Protein AF-A0A5E6NRH1-F1 (afdb_monomer)

Sequence (317 aa):
MSLRHKKTLLQDLAYYLWQNKEQVLPIDDLNDWYQHWLHQDADLYAQYKNISNAELEQDLRNSTLLVRFAEADFGFTHTSMQEFFIAQKLTKEWQTTGLMTLEENISTLTRQFILDGIVLLSSKEITRLHQVLIHTLEQASTTPVARLALDIVSTMHKHQISVPVFEVVQLSQLKLQEITVFGLNCQRLVINATELFASEWTAVTIGELQLTASNLNKSIWRHSQIQTLHSDFKAKPDSVLTSGLYQWTLTQCQFLFQYTELSAQLDWHIYEAQCKVNAVKSIAELKVLGFMQTGHTDRFECKFQPRWQTDCLCLMG

Secondary structure (DSSP, 8-state):
--HHHHHHHHHHHHHHHHHHT-SEEEHHHHHHHHHHHHHT-HHHHHHHTTS-HHHHHHHHHT-TTEEEETTTEEEESSHHHHHHHHHHHHHHHHHHHSS---SSPPPHHHHHHHHHHHHT--HHHHHHHHHHHHHHHHS---HHHHHHHHHHHHHHHHTTPPPPPEEEEE-TT-B-TT-EEES-EEEEEE-TT-B-TT-EEES-EEEEEE-SS-B-TTEEEES-EEEEEE------TT---------EEEES-EE--SSTTGGGTS-----------------S---------TT-SS--------------PPPP-

Solvent-accessible surface area (backbone atoms only — not comparable to full-atom values): 18473 Å² total; per-residue (Å²): 133,56,72,71,56,51,53,50,50,49,16,52,49,30,38,50,30,58,75,70,73,42,75,58,34,46,54,68,58,46,47,54,51,48,53,52,59,45,64,74,36,68,72,62,33,64,76,46,69,90,55,55,68,70,58,53,52,48,55,55,66,67,30,90,59,40,38,77,44,85,96,52,26,36,26,54,68,41,71,70,57,34,30,45,24,30,23,51,39,54,54,52,46,22,66,70,72,44,41,70,81,66,95,64,84,73,53,74,63,22,50,48,43,38,52,58,48,61,78,70,53,50,74,72,54,47,57,43,48,40,51,17,48,45,54,37,34,50,34,92,62,54,47,66,44,52,52,50,49,42,43,45,44,20,50,30,40,76,70,74,39,89,64,64,78,30,68,43,37,41,46,52,67,27,73,46,54,64,39,66,40,32,50,51,38,27,46,26,39,34,34,36,48,15,36,27,36,46,19,37,39,32,49,28,39,32,42,31,39,38,43,39,85,43,42,47,30,58,16,35,38,30,54,25,37,40,36,37,80,48,61,80,79,76,79,57,98,82,58,78,79,73,72,80,70,69,47,54,47,68,41,79,57,48,75,53,73,90,67,76,74,63,72,78,76,54,91,74,80,74,72,83,84,80,85,85,88,82,87,77,97,72,90,85,76,90,73,77,93,73,88,79,78,89,85,68,96,70,89,78,86,79,83,86,74,96,72,87,82,84,86,87,82,87,81,92,128

Radius of gyration: 27.88 Å; Cα contacts (8 Å, |Δi|>4): 446; chains: 1; bounding box: 63×39×92 Å

Nearest PDB structures (foldseek):
  5jmc-assembly4_H  TM=5.921E-01  e=1.026E-01  Rattus norvegicus
  8jli-assembly1_B  TM=4.121E-01  e=9.700E-02  Homo sapiens
  8jle-assembly1_A  TM=3.505E-01  e=1.897E-01  Homo sapiens
  3sqv-assembly1_A  TM=3.056E-01  e=1.418E+00  Escherichia coli O157:H7
  8k77-assembly1_A  TM=2.933E-01  e=1.418E+00  Homo sapiens

Foldseek 3Di:
DDPVVVLVVLLVVLQVCVVVVHAKDFLVVVLVVVVVVCVVDPVSVVVCVVPDSVVVSVVVQPPPQWDDDDPGIIGGPDVLSSLLSPLVSQLVVCLVVLERDDPDARDPSNLVSNLVVLLVDDPVSLVSLQSHLQVHQQDDHAQRSLLSSQVNQQSCVVSVHDHHEHAEGDQEPYEQECGEGEQAHYAEYAHECYEHHLYEAENYEYNEYEYENYQQANYEYYNYEYEYYDYPDDDDPPDPPPPPRRDYAYYNYHYHYPDCPVVVPDPDPHPDDDDDDDDDPDDPPPDDPDDDPPDDPDDDDDDDDDDDDDDDDDDDD

pLDDT: mean 74.34, std 27.49, range [22.22, 98.25]

Structure (mmCIF, N/CA/C/O backbone):
data_AF-A0A5E6NRH1-F1
#
_entry.id   AF-A0A5E6NRH1-F1
#
loop_
_atom_site.group_PDB
_atom_site.id
_atom_site.type_symbol
_atom_site.label_atom_id
_atom_site.label_alt_id
_atom_site.label_comp_id
_atom_site.label_asym_id
_atom_site.label_entity_id
_atom_site.label_seq_id
_atom_site.pdbx_PDB_ins_code
_atom_site.Cartn_x
_atom_site.Cartn_y
_atom_site.Cartn_z
_atom_site.occupancy
_atom_site.B_iso_or_equiv
_atom_site.auth_seq_id
_atom_site.auth_comp_id
_atom_site.auth_asym_id
_atom_site.auth_atom_id
_atom_site.pdbx_PDB_model_num
ATOM 1 N N . MET A 1 1 ? 16.195 9.113 -25.697 1.00 80.81 1 MET A N 1
ATOM 2 C CA . MET A 1 1 ? 14.738 9.078 -25.384 1.00 80.81 1 MET A CA 1
ATOM 3 C C . MET A 1 1 ? 14.260 10.327 -24.611 1.00 80.81 1 MET A C 1
ATOM 5 O O . MET A 1 1 ? 15.082 10.973 -23.969 1.00 80.81 1 MET A O 1
ATOM 9 N N . SER A 1 2 ? 12.968 10.706 -24.675 1.00 86.44 2 SER A N 1
ATOM 10 C CA . SER A 1 2 ? 12.421 11.880 -23.950 1.00 86.44 2 SER A CA 1
ATOM 11 C C . SER A 1 2 ? 12.455 11.678 -22.427 1.00 86.44 2 SER A C 1
ATOM 13 O O . SER A 1 2 ? 12.379 10.543 -21.958 1.00 86.44 2 SER A O 1
ATOM 15 N N . LEU A 1 3 ? 12.514 12.757 -21.633 1.00 85.75 3 LEU A N 1
ATOM 16 C CA . LEU A 1 3 ? 12.545 12.654 -20.162 1.00 85.75 3 LEU A CA 1
ATOM 17 C C . LEU A 1 3 ? 11.310 11.936 -19.589 1.00 85.75 3 LEU A C 1
ATOM 19 O O . LEU A 1 3 ? 11.433 11.136 -18.664 1.00 85.75 3 LEU A O 1
ATOM 23 N N . ARG A 1 4 ? 10.124 12.173 -20.165 1.00 88.00 4 ARG A N 1
ATOM 24 C CA . ARG A 1 4 ? 8.875 11.519 -19.745 1.00 88.00 4 ARG A CA 1
ATOM 25 C C . ARG A 1 4 ? 8.921 10.006 -19.976 1.00 88.00 4 ARG A C 1
ATOM 27 O O . ARG A 1 4 ? 8.524 9.244 -19.094 1.00 88.00 4 ARG A O 1
ATOM 34 N N . HIS A 1 5 ? 9.408 9.580 -21.141 1.00 90.50 5 HIS A N 1
ATOM 35 C CA . HIS A 1 5 ? 9.525 8.160 -21.469 1.00 90.50 5 HIS A CA 1
ATOM 36 C C . HIS A 1 5 ? 10.640 7.490 -20.668 1.00 90.50 5 HIS A C 1
ATOM 38 O O . HIS A 1 5 ? 10.427 6.393 -20.176 1.00 90.50 5 HIS A O 1
ATOM 44 N N . LYS A 1 6 ? 11.765 8.177 -20.408 1.00 90.12 6 LYS A N 1
ATOM 45 C CA . LYS A 1 6 ? 12.825 7.674 -19.510 1.00 90.12 6 LYS A CA 1
ATOM 46 C C . LYS A 1 6 ? 12.314 7.441 -18.093 1.00 90.12 6 LYS A C 1
ATOM 48 O O . LYS A 1 6 ? 12.601 6.407 -17.506 1.00 90.12 6 LYS A O 1
ATOM 53 N N . LYS A 1 7 ? 11.511 8.363 -17.558 1.00 91.44 7 LYS A N 1
ATOM 54 C CA . LYS A 1 7 ? 10.895 8.180 -16.239 1.00 91.44 7 LYS A CA 1
ATOM 55 C C . LYS A 1 7 ? 9.968 6.961 -16.207 1.00 91.44 7 LYS A C 1
ATOM 57 O O . LYS A 1 7 ? 10.024 6.197 -15.255 1.00 91.44 7 LYS A O 1
ATOM 62 N N . THR A 1 8 ? 9.134 6.786 -17.234 1.00 93.00 8 THR A N 1
ATOM 63 C CA . THR A 1 8 ? 8.203 5.645 -17.312 1.00 93.00 8 THR A CA 1
ATOM 64 C C . THR A 1 8 ? 8.964 4.328 -17.467 1.00 93.00 8 THR A C 1
ATOM 66 O O . THR A 1 8 ? 8.703 3.399 -16.719 1.00 93.00 8 THR A O 1
ATOM 69 N N . LEU A 1 9 ? 9.990 4.298 -18.321 1.00 94.56 9 LEU A N 1
ATOM 70 C CA . LEU A 1 9 ? 10.883 3.151 -18.471 1.00 94.56 9 LEU A CA 1
ATOM 71 C C . LEU A 1 9 ? 11.491 2.715 -17.135 1.00 94.56 9 LEU A C 1
ATOM 73 O O . LEU A 1 9 ? 11.460 1.540 -16.802 1.00 94.56 9 LEU A O 1
ATOM 77 N N . LEU A 1 10 ? 12.035 3.653 -16.355 1.00 95.12 10 LEU A N 1
ATOM 78 C CA . LEU A 1 10 ? 12.663 3.325 -15.072 1.00 95.12 10 LEU A CA 1
ATOM 79 C C . LEU A 1 10 ? 11.646 2.860 -14.021 1.00 95.12 10 LEU A C 1
ATOM 81 O O . LEU A 1 10 ? 11.973 2.001 -13.210 1.00 95.12 10 LEU A O 1
ATOM 85 N N . GLN A 1 11 ? 10.419 3.389 -14.047 1.00 95.75 11 GLN A N 1
ATOM 86 C CA . GLN A 1 11 ? 9.312 2.883 -13.226 1.00 95.75 11 GLN A CA 1
ATOM 87 C C . GLN A 1 11 ? 8.983 1.430 -13.568 1.00 95.75 11 GLN A C 1
ATOM 89 O O . GLN A 1 11 ? 8.881 0.597 -12.670 1.00 95.75 11 GLN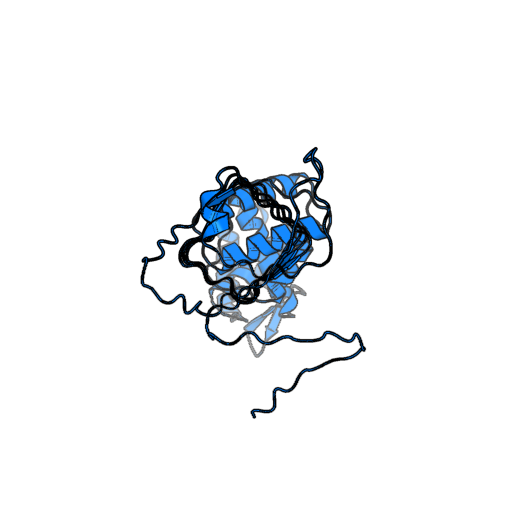 A O 1
ATOM 94 N N . ASP A 1 12 ? 8.851 1.133 -14.860 1.00 95.69 12 ASP A N 1
ATOM 95 C CA . ASP A 1 12 ? 8.504 -0.202 -15.335 1.00 95.69 12 ASP A CA 1
ATOM 96 C C . ASP A 1 12 ? 9.652 -1.198 -15.097 1.00 95.69 12 ASP A C 1
ATOM 98 O O . ASP A 1 12 ? 9.394 -2.318 -14.666 1.00 95.69 12 ASP A O 1
ATOM 102 N N . LEU A 1 13 ? 10.914 -0.780 -15.266 1.00 96.12 13 LEU A N 1
ATOM 103 C CA . LEU A 1 13 ? 12.091 -1.604 -14.959 1.00 96.12 13 LEU A CA 1
ATOM 104 C C . LEU A 1 13 ? 12.188 -1.925 -13.465 1.00 96.12 13 LEU A C 1
ATOM 106 O O . LEU A 1 13 ? 12.394 -3.074 -13.089 1.00 96.12 13 LEU A O 1
ATOM 110 N N . ALA A 1 14 ? 12.035 -0.918 -12.599 1.00 95.88 14 ALA A N 1
ATOM 111 C CA . ALA A 1 14 ? 12.109 -1.118 -11.152 1.00 95.88 14 ALA A CA 1
ATOM 112 C C . ALA A 1 14 ? 11.035 -2.093 -10.661 1.00 95.88 14 ALA A C 1
ATOM 114 O O . ALA A 1 14 ? 11.306 -2.946 -9.816 1.00 95.88 14 ALA A O 1
ATOM 115 N N . TYR A 1 15 ? 9.832 -1.971 -11.220 1.00 95.31 15 TYR A N 1
ATOM 116 C CA . TYR A 1 15 ? 8.710 -2.845 -10.918 1.00 95.31 15 TYR A CA 1
ATOM 117 C C . TYR A 1 15 ? 8.904 -4.261 -11.460 1.00 95.31 15 TYR A C 1
ATOM 119 O O . TYR A 1 15 ? 8.670 -5.214 -10.726 1.00 95.31 15 TYR A O 1
ATOM 127 N N . TYR A 1 16 ? 9.415 -4.404 -12.687 1.00 95.19 16 TYR A N 1
ATOM 128 C CA . TYR A 1 16 ? 9.781 -5.702 -13.255 1.00 95.19 16 TYR A CA 1
ATOM 129 C C . TYR A 1 16 ? 10.789 -6.442 -12.366 1.00 95.19 16 TYR A C 1
ATOM 131 O O . TYR A 1 16 ? 10.561 -7.593 -12.001 1.00 95.19 16 TYR A O 1
ATOM 139 N N . LEU A 1 17 ? 11.870 -5.774 -11.955 1.00 94.38 17 LEU A N 1
ATOM 140 C CA . LEU A 1 17 ? 12.871 -6.355 -11.055 1.00 94.38 17 LEU A CA 1
ATOM 141 C C . LEU A 1 17 ? 12.252 -6.776 -9.713 1.00 94.38 17 LEU A C 1
ATOM 143 O O . LEU A 1 17 ? 12.533 -7.861 -9.209 1.00 94.38 17 LEU A O 1
ATOM 147 N N . TRP A 1 18 ? 11.364 -5.948 -9.152 1.00 93.88 18 TRP A N 1
ATOM 148 C CA . TRP A 1 18 ? 10.666 -6.255 -7.903 1.00 93.88 18 TRP A CA 1
ATOM 149 C C . TRP A 1 18 ? 9.770 -7.493 -8.016 1.00 93.88 18 TRP A C 1
ATOM 151 O O . TRP A 1 18 ? 9.870 -8.383 -7.172 1.00 93.88 18 TRP A O 1
ATOM 161 N N . GLN A 1 19 ? 8.958 -7.591 -9.073 1.00 92.81 19 GLN A N 1
ATOM 162 C CA . GLN A 1 19 ? 8.089 -8.749 -9.303 1.00 92.81 19 GLN A CA 1
ATOM 163 C C . GLN A 1 19 ? 8.883 -10.047 -9.497 1.00 92.81 19 GLN A C 1
ATOM 165 O O . GLN A 1 19 ? 8.476 -11.097 -9.003 1.00 92.81 19 GLN A O 1
ATOM 170 N N . ASN A 1 20 ? 10.040 -9.975 -10.162 1.00 92.94 20 ASN A N 1
ATOM 171 C CA . ASN A 1 20 ? 10.908 -11.134 -10.389 1.00 92.94 20 ASN A CA 1
ATOM 172 C C . ASN A 1 20 ? 11.867 -11.427 -9.219 1.00 92.94 20 ASN A C 1
ATOM 174 O O . ASN A 1 20 ? 12.580 -12.425 -9.251 1.00 92.94 20 ASN A O 1
ATOM 178 N N . LYS A 1 21 ? 11.859 -10.607 -8.156 1.00 91.94 21 LYS A N 1
ATOM 179 C CA . LYS A 1 21 ? 12.773 -10.705 -6.997 1.00 91.94 21 LYS A CA 1
ATOM 180 C C . LYS A 1 21 ? 14.249 -10.599 -7.389 1.00 91.94 21 LYS A C 1
ATOM 182 O O . LYS A 1 21 ? 15.123 -11.178 -6.744 1.00 91.94 21 LYS A O 1
ATOM 187 N N . GLU A 1 22 ? 14.517 -9.805 -8.414 1.00 92.00 22 GLU A N 1
ATOM 188 C CA . GLU A 1 22 ? 15.844 -9.539 -8.952 1.00 92.00 22 GLU A CA 1
ATOM 189 C C . GLU A 1 22 ? 16.321 -8.137 -8.553 1.00 92.00 22 GLU A C 1
ATOM 191 O O . GLU A 1 22 ? 15.541 -7.208 -8.340 1.00 92.00 22 GLU A O 1
ATOM 196 N N . GLN A 1 23 ? 17.637 -7.978 -8.425 1.00 89.94 23 GLN A N 1
ATOM 197 C CA . GLN A 1 23 ? 18.279 -6.677 -8.176 1.00 89.94 23 GLN A CA 1
ATOM 198 C C . GLN A 1 23 ? 19.015 -6.158 -9.414 1.00 89.94 23 GLN A C 1
ATOM 200 O O . GLN A 1 23 ? 19.233 -4.954 -9.556 1.00 89.94 23 GLN A O 1
ATOM 205 N N . VAL A 1 24 ? 19.407 -7.073 -10.299 1.00 92.94 24 VAL A N 1
ATOM 206 C CA . VAL A 1 24 ? 20.191 -6.809 -11.501 1.00 92.94 24 VAL A CA 1
ATOM 207 C C . VAL A 1 24 ? 19.732 -7.736 -12.621 1.00 92.94 24 VAL A C 1
ATOM 209 O O . VAL A 1 24 ? 19.250 -8.830 -12.339 1.00 92.94 24 VAL A O 1
ATOM 212 N N . LEU A 1 25 ? 19.926 -7.309 -13.866 1.00 93.94 25 LEU A N 1
ATOM 213 C CA . LEU A 1 25 ? 19.744 -8.118 -15.069 1.00 93.94 25 LEU A CA 1
ATOM 214 C C . LEU A 1 25 ? 21.060 -8.226 -15.839 1.00 93.94 25 LEU A C 1
ATOM 216 O O . LEU A 1 25 ? 21.728 -7.201 -16.008 1.00 93.94 25 LEU A O 1
ATOM 220 N N . PRO A 1 26 ? 21.416 -9.404 -16.370 1.00 93.62 26 PRO A N 1
ATOM 221 C CA . PRO A 1 26 ? 22.437 -9.517 -17.402 1.00 93.62 26 PRO A CA 1
ATOM 222 C C . PRO A 1 26 ? 22.147 -8.578 -18.580 1.00 93.62 26 PRO A C 1
ATOM 224 O O . PRO A 1 26 ? 20.994 -8.281 -18.890 1.00 93.62 26 PRO A O 1
ATOM 227 N N . ILE A 1 27 ? 23.194 -8.101 -19.254 1.00 91.62 27 ILE A N 1
ATOM 228 C CA . ILE A 1 27 ? 23.064 -7.135 -20.357 1.00 91.62 27 ILE A CA 1
ATOM 229 C C . ILE A 1 27 ? 22.117 -7.604 -21.468 1.00 91.62 27 ILE A C 1
ATOM 231 O O . ILE A 1 27 ? 21.348 -6.790 -21.981 1.00 91.62 27 ILE A O 1
ATOM 235 N N . ASP A 1 28 ? 22.164 -8.887 -21.825 1.00 91.94 28 ASP A N 1
ATOM 236 C CA . ASP A 1 28 ? 21.327 -9.448 -22.886 1.00 91.94 28 ASP A CA 1
ATOM 237 C C . ASP A 1 28 ? 19.853 -9.447 -22.456 1.00 91.94 28 ASP A C 1
ATOM 239 O O . ASP A 1 28 ? 19.011 -8.917 -23.178 1.00 91.94 28 ASP A O 1
ATOM 243 N N . ASP A 1 29 ? 19.565 -9.875 -21.223 1.00 94.69 29 ASP A N 1
ATOM 244 C CA . ASP A 1 29 ? 18.211 -9.862 -20.657 1.00 94.69 29 ASP A CA 1
ATOM 245 C C . ASP A 1 29 ? 17.665 -8.434 -20.496 1.00 94.69 29 ASP A C 1
ATOM 247 O O . ASP A 1 29 ? 16.486 -8.177 -20.747 1.00 94.69 29 ASP A O 1
ATOM 251 N N . LEU A 1 30 ? 18.515 -7.470 -20.117 1.00 94.31 30 LEU A N 1
ATOM 252 C CA . LEU A 1 30 ? 18.128 -6.060 -20.040 1.00 94.31 30 LEU A CA 1
ATOM 253 C C . LEU A 1 30 ? 17.770 -5.500 -21.423 1.00 94.31 30 LEU A C 1
ATOM 255 O O . LEU A 1 30 ? 16.799 -4.747 -21.543 1.00 94.31 30 LEU A O 1
ATOM 259 N N . ASN A 1 31 ? 18.552 -5.833 -22.455 1.00 93.19 31 ASN A N 1
ATOM 260 C CA . ASN A 1 31 ? 18.276 -5.394 -23.820 1.00 93.19 31 ASN A CA 1
ATOM 261 C C . ASN A 1 31 ? 16.975 -6.031 -24.329 1.00 93.19 31 ASN A C 1
ATOM 263 O O . ASN A 1 31 ? 16.117 -5.309 -24.836 1.00 93.19 31 ASN A O 1
ATOM 267 N N . ASP A 1 32 ? 16.782 -7.335 -24.126 1.00 94.31 32 ASP A N 1
ATOM 268 C CA . ASP A 1 32 ? 15.564 -8.051 -24.521 1.00 94.31 32 ASP A CA 1
ATOM 269 C C . ASP A 1 32 ? 14.324 -7.482 -23.823 1.00 94.31 32 ASP A C 1
ATOM 271 O O . ASP A 1 32 ? 13.314 -7.180 -24.472 1.00 94.31 32 ASP A O 1
ATOM 275 N N . TRP A 1 33 ? 14.416 -7.241 -22.511 1.00 96.00 33 TRP A N 1
ATOM 276 C CA . TRP A 1 33 ? 13.367 -6.575 -21.744 1.00 96.00 33 TRP A CA 1
ATOM 277 C C . TRP A 1 33 ? 13.060 -5.175 -22.295 1.00 96.00 33 TRP A C 1
ATOM 279 O O . TRP A 1 33 ? 11.894 -4.821 -22.484 1.00 96.00 33 TRP A O 1
ATOM 289 N N . TYR A 1 34 ? 14.091 -4.380 -22.596 1.00 94.62 34 TYR A N 1
ATOM 290 C CA . TYR A 1 34 ? 13.924 -3.020 -23.100 1.00 94.62 34 TYR A CA 1
ATOM 291 C C . TYR A 1 34 ? 13.275 -2.983 -24.486 1.00 94.62 34 TYR A C 1
ATOM 293 O O . TYR A 1 34 ? 12.380 -2.167 -24.724 1.00 94.62 34 TYR A O 1
ATOM 301 N N . GLN A 1 35 ? 13.681 -3.880 -25.387 1.00 92.50 35 GLN A N 1
ATOM 302 C CA . GLN A 1 35 ? 13.063 -4.001 -26.706 1.00 92.50 35 GLN A CA 1
ATOM 303 C C . GLN A 1 35 ? 11.598 -4.412 -26.571 1.00 92.50 35 GLN A C 1
ATOM 305 O O . GLN A 1 35 ? 10.725 -3.793 -27.183 1.00 92.50 35 GLN A O 1
ATOM 310 N N . HIS A 1 36 ? 11.302 -5.397 -25.719 1.00 94.25 36 HIS A N 1
ATOM 311 C CA . HIS A 1 36 ? 9.925 -5.790 -25.453 1.00 94.25 36 HIS A CA 1
ATOM 312 C C . HIS A 1 36 ? 9.096 -4.609 -24.931 1.00 94.25 36 HIS A C 1
ATOM 314 O O . HIS A 1 36 ? 8.043 -4.316 -25.496 1.00 94.25 36 HIS A O 1
ATOM 320 N N . TRP A 1 37 ? 9.597 -3.878 -23.929 1.00 95.06 37 TRP A N 1
ATOM 321 C CA . TRP A 1 37 ? 8.951 -2.684 -23.379 1.00 95.06 37 TRP A CA 1
ATOM 322 C C . TRP A 1 37 ? 8.681 -1.615 -24.446 1.00 95.06 37 TRP A C 1
ATOM 324 O O . TRP A 1 37 ? 7.580 -1.074 -24.521 1.00 95.06 37 TRP A O 1
ATOM 334 N N . LEU A 1 38 ? 9.654 -1.334 -25.319 1.00 93.38 38 LEU A N 1
ATOM 335 C CA . LEU A 1 38 ? 9.510 -0.328 -26.373 1.00 93.38 38 LEU A CA 1
ATOM 336 C C . LEU A 1 38 ? 8.404 -0.698 -27.374 1.00 93.38 38 LEU A C 1
ATOM 338 O O . LEU A 1 38 ? 7.709 0.182 -27.881 1.00 93.38 38 LEU A O 1
ATOM 342 N N . HIS A 1 39 ? 8.238 -1.993 -27.642 1.00 92.25 39 HIS A N 1
ATOM 343 C CA . HIS A 1 39 ? 7.248 -2.533 -28.571 1.00 92.25 39 HIS A CA 1
ATOM 344 C C . HIS A 1 39 ? 5.846 -2.731 -27.965 1.00 92.25 39 HIS A C 1
ATOM 346 O O . HIS A 1 39 ? 4.914 -3.034 -28.711 1.00 92.25 39 HIS A O 1
ATOM 352 N N . GLN A 1 40 ? 5.660 -2.534 -26.653 1.00 91.19 40 GLN A N 1
ATOM 353 C CA . GLN A 1 40 ? 4.344 -2.636 -26.001 1.00 91.19 40 GLN A CA 1
ATOM 354 C C . GLN A 1 40 ? 3.378 -1.512 -26.405 1.00 91.19 40 GLN A C 1
ATOM 356 O O . GLN A 1 40 ? 2.163 -1.694 -26.336 1.00 91.19 40 GLN A O 1
ATOM 361 N N . ASP A 1 41 ? 3.898 -0.362 -26.838 1.00 89.88 41 ASP A N 1
ATOM 362 C CA . ASP A 1 41 ? 3.115 0.802 -27.253 1.00 89.88 41 ASP A CA 1
ATOM 363 C C . ASP A 1 41 ? 3.546 1.242 -28.663 1.00 89.88 41 ASP A C 1
ATOM 365 O O . ASP A 1 41 ? 4.667 1.702 -28.891 1.00 89.88 41 ASP A O 1
ATOM 369 N N . ALA A 1 42 ? 2.634 1.099 -29.630 1.00 89.44 42 ALA A N 1
ATOM 370 C CA . ALA A 1 42 ? 2.888 1.435 -31.028 1.00 89.44 42 ALA A CA 1
ATOM 371 C C . ALA A 1 42 ? 3.172 2.934 -31.239 1.00 89.44 42 ALA A C 1
ATOM 373 O O . ALA A 1 42 ? 3.992 3.285 -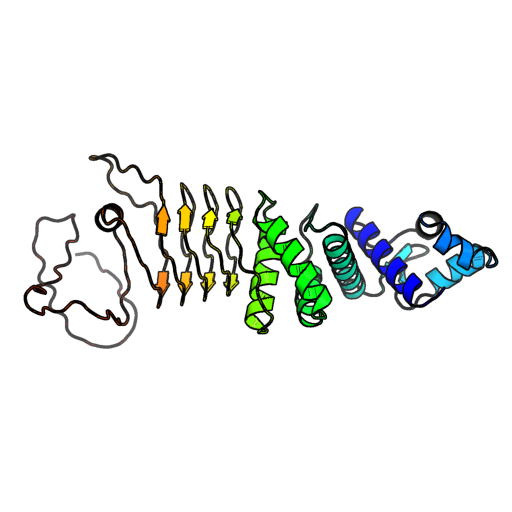32.093 1.00 89.44 42 ALA A O 1
ATOM 374 N N . ASP A 1 43 ? 2.548 3.813 -30.450 1.00 90.12 43 ASP A N 1
ATOM 375 C CA . ASP A 1 43 ? 2.754 5.262 -30.522 1.00 90.12 43 ASP A CA 1
ATOM 376 C C . ASP A 1 43 ? 4.099 5.660 -29.903 1.00 90.12 43 ASP A C 1
ATOM 378 O O . ASP A 1 43 ? 4.772 6.583 -30.380 1.00 90.12 43 ASP A O 1
ATOM 382 N N . LEU A 1 44 ? 4.523 4.955 -28.851 1.00 90.44 44 LEU A N 1
ATOM 383 C CA . LEU A 1 44 ? 5.857 5.101 -28.273 1.00 90.44 44 LEU A CA 1
ATOM 384 C C . LEU A 1 44 ? 6.933 4.649 -29.266 1.00 90.44 44 LEU A C 1
ATOM 386 O O . LEU A 1 44 ? 7.872 5.402 -29.539 1.00 90.44 44 LEU A O 1
ATOM 390 N N . TYR A 1 45 ? 6.778 3.455 -29.841 1.00 90.31 45 TYR A N 1
ATOM 391 C CA . TYR A 1 45 ? 7.711 2.911 -30.823 1.00 90.31 45 TYR A CA 1
ATOM 392 C C . TYR A 1 45 ? 7.839 3.826 -32.050 1.00 90.31 45 TYR A C 1
ATOM 394 O O . TYR A 1 45 ? 8.947 4.135 -32.499 1.00 90.31 45 TYR A O 1
ATOM 402 N N . ALA A 1 46 ? 6.718 4.352 -32.557 1.00 91.38 46 ALA A N 1
ATOM 403 C CA . ALA A 1 46 ? 6.699 5.246 -33.713 1.00 91.38 46 ALA A CA 1
ATOM 404 C C . ALA A 1 46 ? 7.555 6.514 -33.527 1.00 91.38 46 ALA A C 1
ATOM 406 O O . ALA A 1 46 ? 8.095 7.030 -34.510 1.00 91.38 46 ALA A O 1
ATOM 407 N N . GLN A 1 47 ? 7.719 6.998 -32.290 1.00 91.44 47 GLN A N 1
ATOM 408 C CA . GLN A 1 47 ? 8.554 8.164 -31.974 1.00 91.44 47 GLN A CA 1
ATOM 409 C C . GLN A 1 47 ? 10.058 7.874 -32.039 1.00 91.44 47 GLN A C 1
ATOM 411 O O . GLN A 1 47 ? 10.846 8.806 -32.203 1.00 91.44 47 GLN A O 1
ATOM 416 N N . TYR A 1 48 ? 10.460 6.606 -31.928 1.00 91.88 48 TYR A N 1
ATOM 417 C CA . TYR A 1 48 ? 11.863 6.185 -31.898 1.00 91.88 48 TYR A CA 1
ATOM 418 C C . TYR A 1 48 ? 12.274 5.305 -33.082 1.00 91.88 48 TYR A C 1
ATOM 420 O O . TYR A 1 48 ? 13.445 4.966 -33.193 1.00 91.88 48 TYR A O 1
ATOM 428 N N . LYS A 1 49 ? 11.364 5.033 -34.027 1.00 89.19 49 LYS A N 1
ATOM 429 C CA . LYS A 1 49 ? 11.581 4.164 -35.202 1.00 89.19 49 LYS A CA 1
ATOM 430 C C . LYS A 1 49 ? 12.787 4.508 -36.093 1.00 89.19 49 LYS A C 1
ATOM 432 O O . LYS A 1 49 ? 13.229 3.669 -36.867 1.00 89.19 49 LYS A O 1
ATOM 437 N N . ASN A 1 50 ? 13.264 5.754 -36.046 1.00 91.44 50 ASN A N 1
ATOM 438 C CA . ASN A 1 50 ? 14.395 6.229 -36.852 1.00 91.44 50 ASN A CA 1
ATOM 439 C C . ASN A 1 50 ? 15.736 6.161 -36.098 1.00 91.44 50 ASN A C 1
ATOM 441 O O . ASN A 1 50 ? 16.756 6.557 -36.655 1.00 91.44 50 ASN A O 1
ATOM 445 N N . ILE A 1 51 ? 15.731 5.731 -34.835 1.00 91.19 51 ILE A N 1
ATOM 446 C CA . ILE A 1 51 ? 16.928 5.536 -34.014 1.00 91.19 51 ILE A CA 1
ATOM 447 C C . ILE A 1 51 ? 17.247 4.043 -34.030 1.00 91.19 51 ILE A C 1
ATOM 449 O O . ILE A 1 51 ? 16.338 3.219 -33.927 1.00 91.19 51 ILE A O 1
ATOM 453 N N . SER A 1 52 ? 18.520 3.679 -34.179 1.00 91.12 52 SER A N 1
ATOM 454 C CA . SER A 1 52 ? 18.898 2.265 -34.177 1.00 91.12 52 SER A CA 1
ATOM 455 C C . SER A 1 52 ? 18.725 1.639 -32.786 1.00 91.12 52 SER A C 1
ATOM 457 O O . SER A 1 52 ? 18.919 2.302 -31.765 1.00 91.12 52 SER A O 1
ATOM 459 N N . ASN A 1 53 ? 18.417 0.338 -32.730 1.00 88.00 53 ASN A N 1
ATOM 460 C CA . ASN A 1 53 ? 18.297 -0.391 -31.458 1.00 88.00 53 ASN A CA 1
ATOM 461 C C . ASN A 1 53 ? 19.573 -0.268 -30.613 1.00 88.00 53 ASN A C 1
ATOM 463 O O . ASN A 1 53 ? 19.495 0.022 -29.423 1.00 88.00 53 ASN A O 1
ATOM 467 N N . ALA A 1 54 ? 20.744 -0.367 -31.253 1.00 89.31 54 ALA A N 1
ATOM 468 C CA . ALA A 1 54 ? 22.034 -0.225 -30.585 1.00 89.31 54 ALA A CA 1
ATOM 469 C C . ALA A 1 54 ? 22.201 1.145 -29.900 1.00 89.31 54 ALA A C 1
ATOM 471 O O . ALA A 1 54 ? 22.729 1.216 -28.792 1.00 89.31 54 ALA A O 1
ATOM 472 N N . GLU A 1 55 ? 21.736 2.232 -30.525 1.00 90.50 55 GLU A N 1
ATOM 473 C CA . GLU A 1 55 ? 21.768 3.572 -29.924 1.00 90.50 55 GLU A CA 1
ATOM 474 C C . GLU A 1 55 ? 20.791 3.705 -28.750 1.00 90.50 55 GLU A C 1
ATOM 476 O O . GLU A 1 55 ? 21.130 4.328 -27.744 1.00 90.50 55 GLU A O 1
ATOM 481 N N . LEU A 1 56 ? 19.595 3.120 -28.850 1.00 89.88 56 LEU A N 1
ATOM 482 C CA . LEU A 1 56 ? 18.592 3.159 -27.781 1.00 89.88 56 LEU A CA 1
ATOM 483 C C . LEU A 1 56 ? 19.037 2.353 -26.553 1.00 89.88 56 LEU A C 1
ATOM 485 O O . LEU A 1 56 ? 18.947 2.839 -25.426 1.00 89.88 56 LEU A O 1
ATOM 489 N N . GLU A 1 57 ? 19.576 1.157 -26.765 1.00 90.75 57 GLU A N 1
ATOM 490 C CA . GLU A 1 57 ? 20.132 0.333 -25.691 1.00 90.75 57 GLU A CA 1
ATOM 491 C C . GLU A 1 57 ? 21.355 1.004 -25.052 1.00 90.75 57 GLU A C 1
ATOM 493 O O . GLU A 1 57 ? 21.522 0.984 -23.833 1.00 90.75 57 GLU A O 1
ATOM 498 N N . GLN A 1 58 ? 22.196 1.670 -25.852 1.00 89.00 58 GLN A N 1
ATOM 499 C CA . GLN A 1 58 ? 23.312 2.454 -25.327 1.00 89.00 58 GLN A CA 1
ATOM 500 C C . GLN A 1 58 ? 22.827 3.659 -24.499 1.00 89.00 58 GLN A C 1
ATOM 502 O O . GLN A 1 58 ? 23.422 3.950 -23.462 1.00 89.00 58 GLN A O 1
ATOM 507 N N . ASP A 1 59 ? 21.746 4.340 -24.903 1.00 88.69 59 ASP A N 1
ATOM 508 C CA . ASP A 1 59 ? 21.111 5.419 -24.119 1.00 88.69 59 ASP A CA 1
ATOM 509 C C . ASP A 1 59 ? 20.582 4.901 -22.772 1.00 88.69 59 ASP A C 1
ATOM 511 O O . ASP A 1 59 ? 20.704 5.597 -21.761 1.00 88.69 59 ASP A O 1
ATOM 515 N N . LEU A 1 60 ? 20.039 3.678 -22.733 1.00 87.31 60 LEU A N 1
ATOM 516 C CA . LEU A 1 60 ? 19.609 3.028 -21.493 1.00 87.31 60 LEU A CA 1
ATOM 517 C C . LEU A 1 60 ? 20.797 2.715 -20.576 1.00 87.31 60 LEU A C 1
ATOM 519 O O . LEU A 1 60 ? 20.786 3.105 -19.409 1.00 87.31 60 LEU A O 1
ATOM 523 N N . ARG A 1 61 ? 21.842 2.067 -21.103 1.00 84.31 61 ARG A N 1
ATOM 524 C CA . ARG A 1 61 ? 23.041 1.688 -20.332 1.00 84.31 61 ARG A CA 1
ATOM 525 C C . ARG A 1 61 ? 23.804 2.892 -19.782 1.00 84.31 61 ARG A C 1
ATOM 527 O O . ARG A 1 61 ? 24.400 2.806 -18.715 1.00 84.31 61 ARG A O 1
ATOM 534 N N . ASN A 1 62 ? 23.755 4.019 -20.490 1.00 84.50 62 ASN A N 1
ATOM 535 C CA . ASN A 1 62 ? 24.369 5.276 -20.064 1.00 84.50 62 ASN A CA 1
ATOM 536 C C . ASN A 1 62 ? 23.461 6.117 -19.149 1.00 84.50 62 ASN A C 1
ATOM 538 O O . ASN A 1 62 ? 23.809 7.252 -18.809 1.00 84.50 62 ASN A O 1
ATOM 542 N N . SER A 1 63 ? 22.291 5.604 -18.758 1.00 83.06 63 SER A N 1
ATOM 543 C CA . SER A 1 63 ? 21.439 6.253 -17.766 1.00 83.06 63 SER A CA 1
ATOM 544 C C . SER A 1 63 ? 22.185 6.365 -16.442 1.00 83.06 63 SER A C 1
ATOM 546 O O . SER A 1 63 ? 22.603 5.363 -15.876 1.00 83.06 63 SER A O 1
ATOM 548 N N . THR A 1 64 ? 22.282 7.572 -15.883 1.00 80.25 64 THR A N 1
ATOM 549 C CA . THR A 1 64 ? 22.954 7.820 -14.593 1.00 80.25 64 THR A CA 1
ATOM 550 C C . THR A 1 64 ? 22.307 7.109 -13.403 1.00 80.25 64 THR A C 1
ATOM 552 O O . THR A 1 64 ? 22.843 7.164 -12.301 1.00 80.25 64 THR A O 1
ATOM 555 N N . LEU A 1 65 ? 21.142 6.488 -13.606 1.00 87.75 65 LEU A N 1
ATOM 556 C CA . LEU A 1 65 ? 20.391 5.745 -12.598 1.00 87.75 65 LEU A CA 1
ATOM 557 C C . LEU A 1 65 ? 20.621 4.230 -12.673 1.00 87.75 65 LEU A C 1
ATOM 559 O O . LEU A 1 65 ? 20.210 3.530 -11.750 1.00 87.75 65 LEU A O 1
ATOM 563 N N . LEU A 1 66 ? 21.292 3.743 -13.723 1.00 90.12 66 LEU A N 1
ATOM 564 C CA . LEU A 1 66 ? 21.716 2.353 -13.856 1.00 90.12 66 LEU A CA 1
ATOM 565 C C . LEU A 1 66 ? 23.239 2.263 -13.788 1.00 90.12 66 LEU A C 1
ATOM 567 O O . LEU A 1 66 ? 23.953 3.105 -14.329 1.00 90.12 66 LEU A O 1
ATOM 571 N N . VAL A 1 67 ? 23.742 1.233 -13.120 1.00 89.62 67 VAL A N 1
ATOM 572 C CA . VAL A 1 67 ? 25.173 0.919 -13.064 1.00 89.62 67 VAL A CA 1
ATOM 573 C C . VAL A 1 67 ? 25.400 -0.525 -13.444 1.00 89.62 67 VAL A C 1
ATOM 575 O O . VAL A 1 67 ? 24.549 -1.387 -13.225 1.00 89.62 67 VAL A O 1
ATOM 578 N N . ARG A 1 68 ? 26.586 -0.767 -13.995 1.00 87.25 68 ARG A N 1
ATOM 579 C CA . ARG A 1 68 ? 27.086 -2.109 -14.241 1.00 87.25 68 ARG A CA 1
ATOM 580 C C . ARG A 1 68 ? 27.629 -2.694 -12.938 1.00 87.25 68 ARG A C 1
ATOM 582 O O . ARG A 1 68 ? 28.550 -2.133 -12.343 1.00 87.25 68 ARG A O 1
ATOM 589 N N . PHE A 1 69 ? 27.063 -3.813 -12.521 1.00 81.00 69 PHE A N 1
ATOM 590 C CA . PHE A 1 69 ? 27.572 -4.705 -11.495 1.00 81.00 69 PHE A CA 1
ATOM 591 C C . PHE A 1 69 ? 28.331 -5.853 -12.173 1.00 81.00 69 PHE A C 1
ATOM 593 O O . PHE A 1 69 ? 27.902 -6.371 -13.203 1.00 81.00 69 PHE A O 1
ATOM 600 N N . ALA A 1 70 ? 29.470 -6.252 -11.602 1.00 77.31 70 ALA A N 1
ATOM 601 C CA . ALA A 1 70 ? 30.321 -7.311 -12.154 1.00 77.31 70 ALA A CA 1
ATOM 602 C C . ALA A 1 70 ? 30.623 -7.130 -13.665 1.00 77.31 70 ALA A C 1
ATOM 604 O O . ALA A 1 70 ? 30.703 -6.004 -14.167 1.00 77.31 70 ALA A O 1
ATOM 605 N N . GLU A 1 71 ? 30.868 -8.225 -14.391 1.00 73.12 71 GLU A N 1
ATOM 606 C CA . GLU A 1 71 ? 31.259 -8.153 -15.800 1.00 73.12 71 GLU A CA 1
ATOM 607 C C . GLU A 1 71 ? 30.098 -7.847 -16.755 1.00 73.12 71 GLU A C 1
ATOM 609 O O . GLU A 1 71 ? 30.378 -7.374 -17.847 1.00 73.12 71 GLU A O 1
ATOM 614 N N . ALA A 1 72 ? 28.817 -8.016 -16.420 1.00 77.88 72 ALA A N 1
ATOM 615 C CA . ALA A 1 72 ? 27.745 -7.747 -17.397 1.00 77.88 72 ALA A CA 1
ATOM 616 C C . ALA A 1 72 ? 26.362 -7.437 -16.812 1.00 77.88 72 ALA A C 1
ATOM 618 O O . ALA A 1 72 ? 25.423 -7.262 -17.587 1.00 77.88 72 ALA A O 1
ATOM 619 N N . ASP A 1 73 ? 26.225 -7.326 -15.494 1.00 89.50 73 ASP A N 1
ATOM 620 C CA . ASP A 1 73 ? 24.914 -7.172 -14.871 1.00 89.50 73 ASP A CA 1
ATOM 621 C C . ASP A 1 73 ? 24.591 -5.689 -14.708 1.00 89.50 73 ASP A C 1
ATOM 623 O O . ASP A 1 73 ? 25.471 -4.876 -14.444 1.00 89.50 73 ASP A O 1
ATOM 627 N N . PHE A 1 74 ? 23.334 -5.303 -14.854 1.00 91.75 74 PHE A N 1
ATOM 628 C CA . PHE A 1 74 ? 22.872 -3.928 -14.730 1.00 91.75 74 PHE A CA 1
ATOM 629 C C . PHE A 1 74 ? 21.745 -3.843 -13.716 1.00 91.75 74 PHE A C 1
ATOM 631 O O . PHE A 1 74 ? 20.793 -4.614 -13.758 1.00 91.75 74 PHE A O 1
ATOM 638 N N . GLY A 1 75 ? 21.821 -2.859 -12.829 1.00 91.69 75 GLY A N 1
ATOM 639 C CA . GLY A 1 75 ? 20.762 -2.574 -11.866 1.00 91.69 75 GLY A CA 1
ATOM 640 C C . GLY A 1 75 ? 20.763 -1.111 -11.460 1.00 91.69 75 GLY A C 1
ATOM 641 O O . GLY A 1 75 ? 21.570 -0.312 -11.944 1.00 91.69 75 GLY A O 1
ATOM 642 N N . PHE A 1 76 ? 19.855 -0.750 -10.560 1.00 93.69 76 PHE A N 1
ATOM 643 C CA . PHE A 1 76 ? 19.777 0.616 -10.055 1.00 93.69 76 PHE A CA 1
ATOM 644 C C . PHE A 1 76 ? 21.018 0.978 -9.233 1.00 93.69 76 PHE A C 1
ATOM 646 O O . PHE A 1 76 ? 21.514 0.181 -8.442 1.00 93.69 76 PHE A O 1
ATOM 653 N N . THR A 1 77 ? 21.492 2.216 -9.388 1.00 90.50 77 THR A N 1
ATOM 654 C CA . THR A 1 77 ? 22.671 2.744 -8.669 1.00 90.50 77 THR A CA 1
ATOM 655 C C . THR A 1 77 ? 22.557 2.635 -7.157 1.00 90.50 77 THR A C 1
ATOM 657 O O . THR A 1 77 ? 23.542 2.386 -6.463 1.00 90.50 77 THR A O 1
ATOM 660 N N . HIS A 1 78 ? 21.343 2.817 -6.649 1.00 89.12 78 HIS A N 1
ATOM 661 C CA . HIS A 1 78 ? 21.007 2.685 -5.246 1.00 89.12 78 HIS A CA 1
ATOM 662 C C . HIS A 1 78 ? 19.661 1.986 -5.119 1.00 89.12 78 HIS A C 1
ATOM 664 O O . HIS A 1 78 ? 18.710 2.340 -5.819 1.00 89.12 78 HIS A O 1
ATOM 670 N N . THR A 1 79 ? 19.541 1.077 -4.152 1.00 89.75 79 THR A N 1
ATOM 671 C CA . THR A 1 79 ? 18.267 0.421 -3.829 1.00 89.75 79 THR A CA 1
ATOM 672 C C . THR A 1 79 ? 17.172 1.447 -3.529 1.00 89.75 79 THR A C 1
ATOM 674 O O . THR A 1 79 ? 16.042 1.284 -3.964 1.00 89.75 79 THR A O 1
ATOM 677 N N . SER A 1 80 ? 17.498 2.579 -2.894 1.00 93.62 80 SER A N 1
ATOM 678 C CA . SER A 1 80 ? 16.529 3.660 -2.660 1.00 93.62 80 SER A CA 1
ATOM 679 C C . SER A 1 80 ? 15.942 4.261 -3.942 1.00 93.62 80 SER A C 1
ATOM 681 O O . SER A 1 80 ? 14.779 4.654 -3.939 1.00 93.62 80 SER A O 1
ATOM 683 N N . MET A 1 81 ? 16.702 4.307 -5.043 1.00 93.94 81 MET A N 1
ATOM 684 C CA . MET A 1 81 ? 16.182 4.756 -6.339 1.00 93.94 81 MET A CA 1
ATOM 685 C C . MET A 1 81 ? 15.197 3.742 -6.913 1.00 93.94 81 MET A C 1
ATOM 687 O O . MET A 1 81 ? 14.137 4.135 -7.394 1.00 93.94 81 MET A O 1
ATOM 691 N N . GLN A 1 82 ? 15.512 2.448 -6.823 1.00 94.88 82 GLN A N 1
ATOM 692 C CA . GLN A 1 82 ? 14.596 1.389 -7.244 1.00 94.88 82 GLN A CA 1
ATOM 693 C C . GLN A 1 82 ? 13.281 1.458 -6.454 1.00 94.88 82 GLN A C 1
ATOM 695 O O . GLN A 1 82 ? 12.211 1.539 -7.048 1.00 94.88 82 GLN A O 1
ATOM 700 N N . GLU A 1 83 ? 13.359 1.527 -5.125 1.00 96.44 83 GLU A N 1
ATOM 701 C CA . GLU A 1 83 ? 12.204 1.623 -4.216 1.00 96.44 83 GLU A CA 1
ATOM 702 C C . GLU A 1 83 ? 11.344 2.867 -4.499 1.00 96.44 83 GLU A C 1
ATOM 704 O O . GLU A 1 83 ? 10.114 2.813 -4.487 1.00 96.44 83 GLU A O 1
ATOM 709 N N . PHE A 1 84 ? 11.976 3.994 -4.835 1.00 96.50 84 PHE A N 1
ATOM 710 C CA . PHE A 1 84 ? 11.271 5.202 -5.261 1.00 96.50 84 PHE A CA 1
ATOM 711 C C . PHE A 1 84 ? 10.497 4.997 -6.571 1.00 96.50 84 PHE A C 1
ATOM 713 O O . PHE A 1 84 ? 9.354 5.442 -6.702 1.00 96.50 84 PHE A O 1
ATOM 720 N N . PHE A 1 85 ? 11.096 4.320 -7.552 1.00 96.56 85 PHE A N 1
ATOM 721 C CA . PHE A 1 85 ? 10.434 4.035 -8.823 1.00 96.56 85 PHE A CA 1
ATOM 722 C C . PHE A 1 85 ? 9.311 2.998 -8.683 1.00 96.56 85 PHE A C 1
ATOM 724 O O . PHE A 1 85 ? 8.261 3.193 -9.300 1.00 96.56 85 PHE A O 1
ATOM 731 N N . ILE A 1 86 ? 9.470 1.988 -7.818 1.00 96.56 86 ILE A N 1
ATOM 732 C CA . ILE A 1 86 ? 8.401 1.042 -7.449 1.00 96.56 86 ILE A CA 1
ATOM 733 C C . ILE A 1 86 ? 7.213 1.804 -6.848 1.00 96.56 86 ILE A C 1
ATOM 735 O O . ILE A 1 86 ? 6.083 1.660 -7.317 1.00 96.56 86 ILE A O 1
ATOM 739 N N . ALA A 1 87 ? 7.462 2.681 -5.869 1.00 97.12 87 ALA A N 1
ATOM 740 C CA . ALA A 1 87 ? 6.426 3.501 -5.240 1.00 97.12 87 ALA A CA 1
ATOM 741 C C . ALA A 1 87 ? 5.637 4.344 -6.257 1.00 97.12 87 ALA A C 1
ATOM 743 O O . ALA A 1 87 ? 4.403 4.413 -6.208 1.00 97.12 87 ALA A O 1
ATOM 744 N N . GLN A 1 88 ? 6.336 4.965 -7.214 1.00 95.94 88 GLN A N 1
ATOM 745 C CA . GLN A 1 88 ? 5.687 5.745 -8.267 1.00 95.94 88 GLN A CA 1
ATOM 746 C C . GLN A 1 88 ? 4.874 4.884 -9.233 1.00 95.94 88 GLN A C 1
ATOM 748 O O . GLN A 1 88 ? 3.784 5.300 -9.632 1.00 95.94 88 GLN A O 1
ATOM 753 N N . LYS A 1 89 ? 5.394 3.713 -9.616 1.00 95.75 89 LYS A N 1
ATOM 754 C CA . LYS A 1 89 ? 4.709 2.778 -10.511 1.00 95.75 89 LYS A CA 1
ATOM 755 C C . LYS A 1 89 ? 3.400 2.294 -9.894 1.00 95.75 89 LYS A C 1
ATOM 757 O O . LYS A 1 89 ? 2.354 2.500 -10.503 1.00 95.75 89 LYS A O 1
ATOM 762 N N . LEU A 1 90 ? 3.451 1.783 -8.664 1.00 95.88 90 LEU A N 1
ATOM 763 C CA . LEU A 1 90 ? 2.280 1.318 -7.915 1.00 95.88 90 LEU A CA 1
ATOM 764 C C . LEU A 1 90 ? 1.210 2.410 -7.795 1.00 95.88 90 LEU A C 1
ATOM 766 O O . LEU A 1 90 ? 0.052 2.207 -8.150 1.00 95.88 90 LEU A O 1
ATOM 770 N N . THR A 1 91 ? 1.611 3.614 -7.378 1.00 94.31 91 THR A N 1
ATOM 771 C CA . THR A 1 91 ? 0.675 4.738 -7.218 1.00 94.31 91 THR A CA 1
ATOM 772 C C . THR A 1 91 ? 0.007 5.112 -8.545 1.00 94.31 91 THR A C 1
ATOM 774 O O . THR A 1 91 ? -1.198 5.368 -8.589 1.00 94.31 91 THR A O 1
ATOM 777 N N . LYS A 1 92 ? 0.770 5.127 -9.647 1.00 92.69 92 LYS A N 1
ATOM 778 C CA . LYS A 1 92 ? 0.246 5.407 -10.991 1.00 92.69 92 LYS A CA 1
ATOM 779 C C . LYS A 1 92 ? -0.728 4.322 -11.454 1.00 92.69 92 LYS A C 1
ATOM 781 O O . LYS A 1 92 ? -1.756 4.652 -12.049 1.00 92.69 92 LYS A O 1
ATOM 786 N N . GLU A 1 93 ? -0.420 3.056 -11.193 1.00 93.38 93 GLU A N 1
ATOM 787 C CA . GLU A 1 93 ? -1.295 1.933 -11.528 1.00 93.38 93 GLU A CA 1
ATOM 788 C C . GLU A 1 93 ? -2.616 2.024 -10.784 1.00 93.38 93 GLU A C 1
ATOM 790 O O . GLU A 1 93 ? -3.652 2.040 -11.438 1.00 93.38 93 GLU A O 1
ATOM 795 N N . TRP A 1 94 ? -2.604 2.220 -9.465 1.00 94.19 94 TRP A N 1
ATOM 796 C CA . TRP A 1 94 ? -3.837 2.333 -8.681 1.00 94.19 94 TRP A CA 1
ATOM 797 C C . TRP A 1 94 ? -4.706 3.511 -9.117 1.00 94.19 94 TRP A C 1
ATOM 799 O O . TRP A 1 94 ? -5.922 3.384 -9.217 1.00 94.19 94 TRP A O 1
ATOM 809 N N . GLN A 1 95 ? -4.097 4.654 -9.448 1.00 88.81 95 GLN A N 1
ATOM 810 C CA . GLN A 1 95 ? -4.833 5.794 -10.005 1.00 88.81 95 GLN A CA 1
ATOM 811 C C . GLN A 1 95 ? -5.441 5.513 -11.387 1.00 88.81 95 GLN A C 1
ATOM 813 O O . GLN A 1 95 ? -6.380 6.202 -11.787 1.00 88.81 95 GLN A O 1
ATOM 818 N N . THR A 1 96 ? -4.891 4.551 -12.130 1.00 91.06 96 THR A N 1
ATOM 819 C CA . THR A 1 96 ? -5.367 4.161 -13.463 1.00 91.06 96 THR A CA 1
ATOM 820 C C . THR A 1 96 ? -6.438 3.074 -13.375 1.00 91.06 96 THR A C 1
ATOM 822 O O . THR A 1 96 ? -7.454 3.172 -14.055 1.00 91.06 96 THR A O 1
ATOM 825 N N . THR A 1 97 ? -6.230 2.059 -12.536 1.00 92.06 97 THR A N 1
ATOM 826 C CA . THR A 1 97 ? -7.144 0.922 -12.349 1.00 92.06 97 THR A CA 1
ATOM 827 C C . THR A 1 97 ? -8.320 1.251 -11.435 1.00 92.06 97 THR A C 1
ATOM 829 O O . THR A 1 97 ? -9.363 0.612 -11.535 1.00 92.06 97 THR A O 1
ATOM 832 N N . GLY A 1 98 ? -8.171 2.238 -10.547 1.00 92.31 98 GLY A N 1
ATOM 833 C CA . GLY A 1 98 ? -9.175 2.579 -9.542 1.00 92.31 98 GLY A CA 1
ATOM 834 C C . GLY A 1 98 ? -9.136 1.694 -8.292 1.00 92.31 98 GLY A C 1
ATOM 835 O O . GLY A 1 98 ? -10.015 1.826 -7.445 1.00 92.31 98 GLY A O 1
ATOM 836 N N . LEU A 1 99 ? -8.143 0.808 -8.151 1.00 91.19 99 LEU A N 1
ATOM 837 C CA . LEU A 1 99 ? -8.046 -0.133 -7.033 1.00 91.19 99 LEU A CA 1
ATOM 838 C C . LEU A 1 99 ? -6.592 -0.341 -6.604 1.00 91.19 99 LEU A C 1
ATOM 840 O O . LEU A 1 99 ? -5.709 -0.503 -7.450 1.00 91.19 99 LEU A O 1
ATOM 844 N N . MET A 1 100 ? -6.353 -0.388 -5.290 1.00 94.75 100 MET A N 1
ATOM 845 C CA . MET A 1 100 ? -5.054 -0.792 -4.759 1.00 94.75 100 MET A CA 1
ATOM 846 C C . MET A 1 100 ? -4.886 -2.306 -4.819 1.00 94.75 100 MET A C 1
ATOM 848 O O . MET A 1 100 ? -5.681 -3.064 -4.265 1.00 94.75 100 MET A O 1
ATOM 852 N N . THR A 1 101 ? -3.794 -2.737 -5.432 1.00 92.25 101 THR A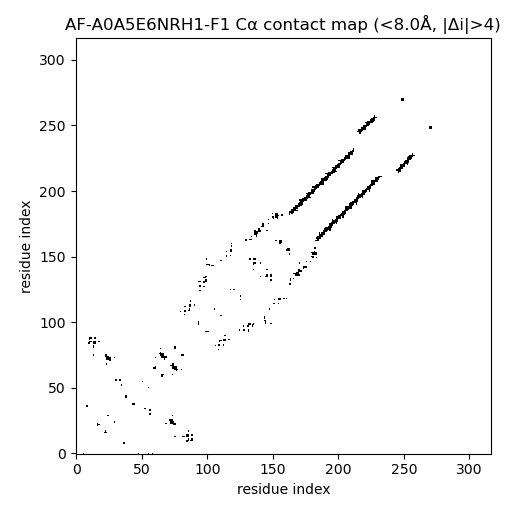 N 1
ATOM 853 C CA . THR A 1 101 ? -3.374 -4.136 -5.489 1.00 92.25 101 THR A CA 1
ATOM 854 C C . THR A 1 101 ? -1.928 -4.256 -5.029 1.00 92.25 101 THR A C 1
ATOM 856 O O . THR A 1 101 ? -1.082 -3.424 -5.361 1.00 92.25 101 THR A O 1
ATOM 859 N N . LEU A 1 102 ? -1.657 -5.290 -4.235 1.00 91.44 102 LEU A N 1
ATOM 860 C CA . LEU A 1 102 ? -0.320 -5.690 -3.811 1.00 91.44 102 LEU A CA 1
ATOM 861 C C . LEU A 1 102 ? -0.258 -7.215 -3.843 1.00 91.44 102 LEU A C 1
ATOM 863 O O . LEU A 1 102 ? -0.996 -7.876 -3.111 1.00 91.44 102 LEU A O 1
ATOM 867 N N . GLU A 1 103 ? 0.605 -7.753 -4.701 1.00 77.44 103 GLU A N 1
ATOM 868 C CA . GLU A 1 103 ? 0.862 -9.196 -4.796 1.00 77.44 103 GLU A CA 1
ATOM 869 C C . GLU A 1 103 ? 1.701 -9.678 -3.606 1.00 77.44 103 GLU A C 1
ATOM 871 O O . GLU A 1 103 ? 1.473 -10.761 -3.070 1.00 77.44 103 GLU A O 1
ATOM 876 N N . GLU A 1 104 ? 2.617 -8.829 -3.134 1.00 78.50 104 GLU A N 1
ATOM 877 C CA . GLU A 1 104 ? 3.500 -9.091 -2.001 1.00 78.50 104 GLU A CA 1
ATOM 878 C C . GLU A 1 104 ? 3.632 -7.860 -1.089 1.00 78.50 104 GLU A C 1
ATOM 880 O O . GLU A 1 104 ? 3.181 -6.755 -1.406 1.00 78.50 104 GLU A O 1
ATOM 885 N N . ASN A 1 105 ? 4.260 -8.045 0.075 1.00 85.50 105 ASN A N 1
ATOM 886 C CA . ASN A 1 105 ? 4.600 -6.927 0.948 1.00 85.50 105 ASN A CA 1
ATOM 887 C C . ASN A 1 105 ? 5.663 -6.046 0.285 1.00 85.50 105 ASN A C 1
ATOM 889 O O . ASN A 1 105 ? 6.736 -6.517 -0.085 1.00 85.50 105 ASN A O 1
ATOM 893 N N . 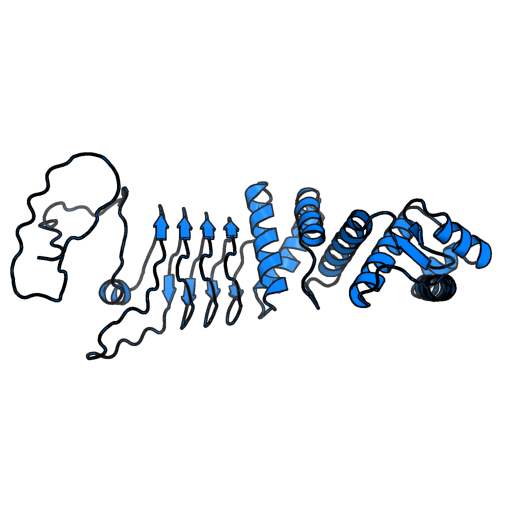ILE A 1 106 ? 5.385 -4.750 0.204 1.00 93.81 106 ILE A N 1
ATOM 894 C CA . ILE A 1 106 ? 6.383 -3.748 -0.170 1.00 93.81 106 ILE A CA 1
ATOM 895 C C . ILE A 1 106 ? 7.358 -3.504 0.982 1.00 93.81 106 ILE A C 1
ATOM 897 O O . ILE A 1 106 ? 7.015 -3.674 2.156 1.00 93.81 106 ILE A O 1
ATOM 901 N N . SER A 1 107 ? 8.571 -3.059 0.657 1.00 94.56 107 SER A N 1
ATOM 902 C CA . SER A 1 107 ? 9.537 -2.670 1.681 1.00 94.56 107 SER A CA 1
ATOM 903 C C . SER A 1 107 ? 9.050 -1.444 2.468 1.00 94.56 107 SER A C 1
ATOM 905 O O . SER A 1 107 ? 8.236 -0.641 1.994 1.00 94.56 107 SER A O 1
ATOM 907 N N . THR A 1 108 ? 9.621 -1.240 3.658 1.00 95.25 108 THR A N 1
ATOM 908 C CA . THR A 1 108 ? 9.399 -0.026 4.456 1.00 95.25 108 THR A CA 1
ATOM 909 C C . THR A 1 108 ? 9.748 1.244 3.677 1.00 95.25 108 THR A C 1
ATOM 911 O O . THR A 1 108 ? 9.077 2.261 3.843 1.00 95.25 108 THR A O 1
ATOM 914 N N . LEU A 1 109 ? 10.765 1.189 2.810 1.00 96.88 109 LEU A N 1
ATOM 915 C CA . LEU A 1 109 ? 11.221 2.343 2.043 1.00 96.88 109 LEU A CA 1
ATOM 916 C C . LEU A 1 109 ? 10.272 2.665 0.878 1.00 96.88 109 LEU A C 1
ATOM 918 O O . LEU A 1 109 ? 9.892 3.825 0.733 1.00 96.88 109 LEU A O 1
ATOM 922 N N . THR A 1 110 ? 9.804 1.662 0.120 1.00 97.44 110 THR A N 1
ATOM 923 C CA . THR A 1 110 ? 8.733 1.860 -0.881 1.00 97.44 110 THR A CA 1
ATOM 924 C C . THR A 1 110 ? 7.486 2.435 -0.215 1.00 97.44 110 THR A C 1
ATOM 926 O O . THR A 1 110 ? 6.928 3.418 -0.699 1.00 97.44 110 THR A O 1
ATOM 929 N N . ARG A 1 111 ? 7.068 1.881 0.934 1.00 97.19 111 ARG A N 1
ATOM 930 C CA . ARG A 1 111 ? 5.929 2.409 1.698 1.00 97.19 111 ARG A CA 1
ATOM 931 C C . ARG A 1 111 ? 6.133 3.882 2.053 1.00 97.19 111 ARG A C 1
ATOM 933 O O . ARG A 1 111 ? 5.222 4.671 1.829 1.00 97.19 111 ARG A O 1
ATOM 940 N N . GLN A 1 112 ? 7.307 4.267 2.553 1.00 97.25 112 GLN A N 1
ATOM 941 C CA . GLN A 1 112 ? 7.591 5.666 2.883 1.00 97.25 112 GLN A CA 1
ATOM 942 C C . GLN A 1 112 ? 7.498 6.575 1.652 1.00 97.25 112 GLN A C 1
ATOM 944 O O . GLN A 1 112 ? 6.820 7.596 1.711 1.00 97.25 112 GLN A O 1
ATOM 949 N N . PHE A 1 113 ? 8.084 6.178 0.519 1.00 98.12 113 PHE A N 1
ATOM 950 C CA . PHE A 1 113 ? 7.997 6.958 -0.718 1.00 98.12 113 PHE A CA 1
ATOM 951 C C . PHE A 1 113 ? 6.566 7.112 -1.238 1.00 98.12 113 PHE A C 1
ATOM 953 O O . PHE A 1 113 ? 6.229 8.170 -1.770 1.00 98.12 113 PHE A O 1
ATOM 960 N N . ILE A 1 114 ? 5.713 6.094 -1.071 1.00 97.88 114 ILE A N 1
ATOM 961 C CA . ILE A 1 114 ? 4.283 6.208 -1.383 1.00 97.88 114 ILE A CA 1
ATOM 962 C C . ILE A 1 114 ? 3.656 7.291 -0.504 1.00 97.88 114 ILE A C 1
ATOM 964 O O . ILE A 1 114 ? 3.044 8.215 -1.034 1.00 97.88 114 ILE A O 1
ATOM 968 N N . LEU A 1 115 ? 3.837 7.210 0.820 1.00 97.56 115 LEU A N 1
ATOM 969 C CA . LEU A 1 115 ? 3.243 8.158 1.767 1.00 97.56 115 LEU A CA 1
ATOM 970 C C . LEU A 1 115 ? 3.733 9.595 1.535 1.00 97.56 115 LEU A C 1
ATOM 972 O O . LEU A 1 115 ? 2.910 10.508 1.492 1.00 97.56 115 LEU A O 1
ATOM 976 N N . ASP A 1 116 ? 5.031 9.793 1.301 1.00 97.12 116 ASP A N 1
ATOM 977 C CA . ASP A 1 116 ? 5.605 11.102 0.963 1.00 97.12 116 ASP A CA 1
ATOM 978 C C . ASP A 1 116 ? 5.033 11.632 -0.361 1.00 97.12 116 ASP A C 1
ATOM 980 O O . ASP A 1 116 ? 4.728 12.818 -0.493 1.00 97.12 116 ASP A O 1
ATOM 984 N N . GLY A 1 117 ? 4.830 10.741 -1.336 1.00 95.75 117 GLY A N 1
ATOM 985 C CA . GLY A 1 117 ? 4.210 11.063 -2.617 1.00 95.75 117 GLY A CA 1
ATOM 986 C C . GLY A 1 117 ? 2.766 11.549 -2.482 1.00 95.75 117 GLY A C 1
ATOM 987 O O . GLY A 1 117 ? 2.381 12.480 -3.190 1.00 95.75 117 GLY A O 1
ATOM 988 N N . ILE A 1 118 ? 1.987 10.987 -1.547 1.00 95.12 118 ILE A N 1
ATOM 989 C CA . ILE A 1 118 ? 0.601 11.416 -1.285 1.00 95.12 118 ILE A CA 1
ATOM 990 C C . ILE A 1 118 ? 0.541 12.892 -0.880 1.00 95.12 118 ILE A C 1
ATOM 992 O O . ILE A 1 118 ? -0.363 13.610 -1.308 1.00 95.12 118 ILE A O 1
ATOM 996 N N . VAL A 1 119 ? 1.521 13.363 -0.104 1.00 95.38 119 VAL A N 1
ATOM 997 C CA . VAL A 1 119 ? 1.582 14.757 0.369 1.00 95.38 119 VAL A CA 1
ATOM 998 C C . VAL A 1 119 ? 1.785 15.752 -0.780 1.00 95.38 119 VAL A C 1
ATOM 1000 O O . VAL A 1 119 ? 1.424 16.921 -0.661 1.00 95.38 119 VAL A O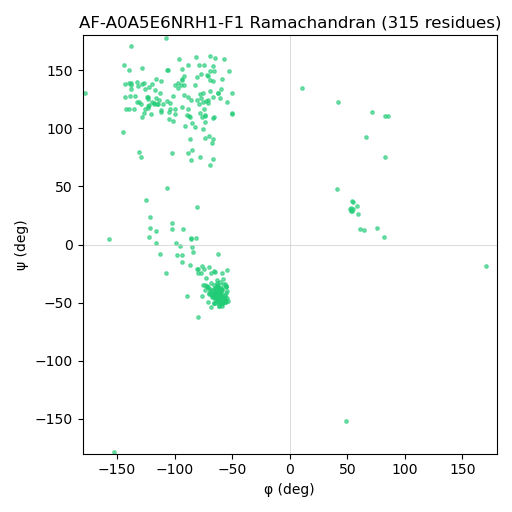 1
ATOM 1003 N N . LEU A 1 120 ? 2.325 15.292 -1.911 1.00 94.38 120 LEU A N 1
ATOM 1004 C CA . LEU A 1 120 ? 2.652 16.119 -3.074 1.00 94.38 120 LEU A CA 1
ATOM 1005 C C . LEU A 1 120 ? 1.590 16.067 -4.184 1.00 94.38 120 LEU A C 1
ATOM 1007 O O . LEU A 1 120 ? 1.780 16.684 -5.234 1.00 94.38 120 LEU A O 1
ATOM 1011 N N . LEU A 1 121 ? 0.491 15.332 -3.986 1.00 93.69 121 LEU A N 1
ATOM 1012 C CA . LEU A 1 121 ? -0.555 15.187 -4.997 1.00 93.69 121 LEU A CA 1
ATOM 1013 C C . LEU A 1 121 ? -1.331 16.490 -5.221 1.00 93.69 121 LEU A C 1
ATOM 1015 O O . LEU A 1 121 ? -1.682 17.216 -4.291 1.00 93.69 121 LEU A O 1
ATOM 1019 N N . SER A 1 122 ? -1.676 16.754 -6.481 1.00 94.12 122 SER A N 1
ATOM 1020 C CA . SER A 1 122 ? -2.607 17.823 -6.842 1.00 94.12 122 SER A CA 1
ATOM 1021 C C . SER A 1 122 ? -4.038 17.499 -6.405 1.00 94.12 122 SER A C 1
ATOM 1023 O O . SER A 1 122 ? -4.408 16.341 -6.215 1.00 94.12 122 SER A O 1
ATOM 1025 N N . SER A 1 123 ? -4.913 18.508 -6.343 1.00 93.56 123 SER A N 1
ATOM 1026 C CA . SER A 1 123 ? -6.328 18.311 -5.985 1.00 93.56 123 SER A CA 1
ATOM 1027 C C . SER A 1 123 ? -7.039 17.284 -6.875 1.00 93.56 123 SER A C 1
ATOM 1029 O O . SER A 1 123 ? -7.839 16.495 -6.382 1.00 93.56 123 SER A O 1
ATOM 1031 N N . LYS A 1 124 ? -6.713 17.244 -8.175 1.00 93.31 124 LYS A N 1
ATOM 1032 C CA . LYS A 1 124 ? -7.273 16.261 -9.117 1.00 93.31 124 LYS A CA 1
ATOM 1033 C C . LYS A 1 124 ? -6.818 14.835 -8.797 1.00 93.31 124 LYS A C 1
ATOM 1035 O O . LYS A 1 124 ? -7.600 13.897 -8.930 1.00 93.31 124 LYS A O 1
ATOM 1040 N N . GLU A 1 125 ? -5.559 14.666 -8.407 1.00 94.00 125 GLU A N 1
ATOM 1041 C CA . GLU A 1 125 ? -5.013 13.365 -8.012 1.00 94.00 125 GLU A CA 1
ATOM 1042 C C . GLU A 1 125 ? -5.558 12.923 -6.653 1.00 94.00 125 GLU A C 1
ATOM 1044 O O . GLU A 1 125 ? -5.877 11.750 -6.498 1.00 94.00 125 GLU A O 1
ATOM 1049 N N . ILE A 1 126 ? -5.772 13.853 -5.716 1.00 95.12 126 ILE A N 1
ATOM 1050 C CA . ILE A 1 126 ? -6.428 13.577 -4.430 1.00 95.12 126 ILE A CA 1
ATOM 1051 C C . ILE A 1 126 ? -7.849 13.047 -4.652 1.00 95.12 126 ILE A C 1
ATOM 1053 O O . ILE A 1 126 ? -8.212 12.032 -4.066 1.00 95.12 126 ILE A O 1
ATOM 1057 N N . THR A 1 127 ? -8.640 13.656 -5.544 1.00 94.81 127 THR A N 1
ATOM 1058 C CA . THR A 1 127 ? -9.986 13.147 -5.873 1.00 94.81 127 THR A CA 1
ATOM 1059 C C . THR A 1 127 ? -9.948 11.722 -6.431 1.00 94.81 127 THR A C 1
ATOM 1061 O O . THR A 1 127 ? -10.798 10.903 -6.089 1.00 94.81 127 THR A O 1
ATOM 1064 N N . ARG A 1 128 ? -8.957 11.392 -7.267 1.00 95.06 128 ARG A N 1
ATOM 1065 C CA . ARG A 1 128 ? -8.782 10.020 -7.774 1.00 95.06 128 ARG A CA 1
ATOM 1066 C C . ARG A 1 128 ? -8.362 9.063 -6.666 1.00 95.06 128 ARG A C 1
ATOM 1068 O O . ARG A 1 128 ? -8.906 7.970 -6.570 1.00 95.06 128 ARG A O 1
ATOM 1075 N N . LEU A 1 129 ? -7.437 9.484 -5.806 1.00 96.00 129 LEU A N 1
ATOM 1076 C CA . LEU A 1 129 ? -7.006 8.700 -4.655 1.00 96.00 129 LEU A CA 1
ATOM 1077 C C . LEU A 1 129 ? -8.172 8.411 -3.704 1.00 96.00 129 LEU A C 1
ATOM 1079 O O . LEU A 1 129 ? -8.270 7.301 -3.200 1.00 96.00 129 LEU A O 1
ATOM 1083 N N . HIS A 1 130 ? -9.086 9.364 -3.496 1.00 96.69 130 HIS A N 1
ATOM 1084 C CA . HIS A 1 130 ? -10.307 9.130 -2.716 1.00 96.69 130 HIS A CA 1
ATOM 1085 C C . HIS A 1 130 ? -11.117 7.969 -3.282 1.00 96.69 130 HIS A C 1
ATOM 1087 O O . HIS A 1 130 ? -11.482 7.071 -2.533 1.00 96.69 130 HIS A O 1
ATOM 1093 N N . GLN A 1 131 ? -11.354 7.962 -4.596 1.00 95.88 131 GLN A N 1
ATOM 1094 C CA . GLN A 1 131 ? -12.093 6.886 -5.263 1.00 95.88 131 GLN A CA 1
ATOM 1095 C C . GLN A 1 131 ? -11.391 5.536 -5.088 1.00 95.88 131 GLN A C 1
ATOM 1097 O O . GLN A 1 131 ? -12.036 4.555 -4.727 1.00 95.88 131 GLN A O 1
ATOM 1102 N N . VAL A 1 132 ? -10.068 5.515 -5.267 1.00 96.88 132 VAL A N 1
ATOM 1103 C CA . VAL A 1 132 ? -9.236 4.323 -5.066 1.00 96.88 132 VAL A CA 1
ATOM 1104 C C . VAL A 1 132 ? -9.344 3.803 -3.632 1.00 96.88 132 VAL A C 1
ATOM 1106 O O . VAL A 1 132 ? -9.577 2.614 -3.432 1.00 96.88 132 VAL A O 1
ATOM 1109 N N . LEU A 1 133 ? -9.201 4.673 -2.628 1.00 97.50 133 LEU A N 1
ATOM 1110 C CA . LEU A 1 133 ? -9.268 4.295 -1.214 1.00 97.50 133 LEU A CA 1
ATOM 1111 C C . LEU A 1 133 ? -10.653 3.781 -0.827 1.00 97.50 133 LEU A C 1
ATOM 1113 O O . LEU A 1 133 ? -10.741 2.771 -0.135 1.00 97.50 133 LEU A O 1
ATOM 1117 N N . ILE A 1 134 ? -11.716 4.457 -1.277 1.00 97.00 134 ILE A N 1
ATOM 1118 C CA . ILE A 1 134 ? -13.099 4.037 -1.022 1.00 97.00 134 ILE A CA 1
ATOM 1119 C C . ILE A 1 134 ? -13.311 2.636 -1.586 1.00 97.00 134 ILE A C 1
ATOM 1121 O O . ILE A 1 134 ? -13.676 1.737 -0.839 1.00 97.00 134 ILE A O 1
ATOM 1125 N N . HIS A 1 135 ? -12.994 2.426 -2.864 1.00 96.00 135 HIS A N 1
ATOM 1126 C CA . HIS A 1 135 ? -13.192 1.130 -3.505 1.00 96.00 135 HIS A CA 1
ATOM 1127 C C . HIS A 1 135 ? -12.349 0.019 -2.862 1.00 96.00 135 HIS A C 1
ATOM 1129 O O . HIS A 1 135 ? -12.822 -1.100 -2.683 1.00 96.00 135 HIS A O 1
ATOM 1135 N N . THR A 1 136 ? -11.114 0.346 -2.469 1.00 96.31 136 THR A N 1
ATOM 1136 C CA . THR A 1 136 ? -10.187 -0.590 -1.819 1.00 96.31 136 THR A CA 1
ATOM 1137 C C . THR A 1 136 ? -10.690 -1.035 -0.446 1.00 96.31 136 THR A C 1
ATOM 1139 O O . THR A 1 136 ? -10.623 -2.220 -0.138 1.00 96.31 136 THR A O 1
ATOM 1142 N N . LEU A 1 137 ? -11.168 -0.102 0.385 1.00 96.81 137 LEU A N 1
ATOM 1143 C CA . LEU A 1 137 ? -11.593 -0.392 1.759 1.00 96.81 137 LEU A CA 1
ATOM 1144 C C . LEU A 1 137 ? -13.051 -0.858 1.861 1.00 96.81 137 LEU A C 1
ATOM 1146 O O . LEU A 1 137 ? -13.418 -1.438 2.876 1.00 96.81 137 LEU A O 1
ATOM 1150 N N . GLU A 1 138 ? -13.881 -0.632 0.845 1.00 96.25 138 GLU A N 1
ATOM 1151 C CA . GLU A 1 138 ? -15.256 -1.145 0.795 1.00 96.25 138 GLU A CA 1
ATOM 1152 C C . GLU A 1 138 ? -15.297 -2.665 0.541 1.00 96.25 138 GLU A C 1
ATOM 1154 O O . GLU A 1 138 ? -16.214 -3.359 0.986 1.00 96.25 138 GLU A O 1
ATOM 1159 N N . GLN A 1 139 ? -14.286 -3.199 -0.148 1.00 91.56 139 GLN A N 1
ATOM 1160 C CA . GLN A 1 139 ? -14.189 -4.611 -0.512 1.00 91.56 139 GLN A CA 1
ATOM 1161 C C . GLN A 1 139 ? -13.341 -5.412 0.478 1.00 91.56 139 GLN A C 1
ATOM 1163 O O . GLN A 1 139 ? -12.499 -4.881 1.196 1.00 91.56 139 GLN A O 1
ATOM 1168 N N . ALA A 1 140 ? -13.526 -6.734 0.485 1.00 89.25 140 ALA A N 1
ATOM 1169 C CA . ALA A 1 140 ? -12.603 -7.624 1.177 1.00 89.25 140 ALA A CA 1
ATOM 1170 C C . ALA A 1 140 ? -11.231 -7.581 0.480 1.00 89.25 140 ALA A C 1
ATOM 1172 O O . ALA A 1 140 ? -11.083 -8.067 -0.641 1.00 89.25 140 ALA A O 1
ATOM 1173 N N . SER A 1 141 ? -10.236 -6.993 1.142 1.00 90.38 141 SER A N 1
ATOM 1174 C CA . SER A 1 141 ? -8.872 -6.866 0.625 1.00 90.38 141 SER A CA 1
ATOM 1175 C C . SER A 1 141 ? -7.897 -7.794 1.354 1.00 90.38 141 SER A C 1
ATOM 1177 O O . SER A 1 141 ? -8.241 -8.483 2.311 1.00 90.38 141 SER A O 1
ATOM 1179 N N . THR A 1 142 ? -6.632 -7.796 0.937 1.00 94.56 142 THR A N 1
ATOM 1180 C CA . THR A 1 142 ? -5.563 -8.463 1.690 1.00 94.56 142 THR A CA 1
ATOM 1181 C C . THR A 1 142 ? -5.071 -7.574 2.837 1.00 94.56 142 THR A C 1
ATOM 1183 O O . THR A 1 142 ? -5.270 -6.357 2.843 1.00 94.56 142 THR A O 1
ATOM 1186 N N . THR A 1 143 ? -4.393 -8.176 3.820 1.00 94.69 143 THR A N 1
ATOM 1187 C CA . THR A 1 143 ? -3.796 -7.440 4.950 1.00 94.69 143 THR A CA 1
ATOM 1188 C C . THR A 1 143 ? -2.811 -6.342 4.503 1.00 94.69 143 THR A C 1
ATOM 1190 O O . THR A 1 143 ? -2.931 -5.227 5.013 1.00 94.69 143 THR A O 1
ATOM 1193 N N . PRO A 1 144 ? -1.878 -6.580 3.553 1.00 95.12 144 PRO A N 1
ATOM 1194 C CA . PRO A 1 144 ? -0.944 -5.542 3.104 1.00 95.12 144 PRO A CA 1
ATOM 1195 C C . PRO A 1 144 ? -1.648 -4.352 2.446 1.00 95.12 144 PRO A C 1
ATOM 1197 O O . PRO A 1 144 ? -1.294 -3.204 2.709 1.00 95.12 144 PRO A O 1
ATOM 1200 N N . VAL A 1 145 ? -2.682 -4.626 1.642 1.00 96.12 145 VAL A N 1
ATOM 1201 C CA . VAL A 1 145 ? -3.479 -3.594 0.966 1.00 96.12 145 VAL A CA 1
ATOM 1202 C C . VAL A 1 145 ? -4.244 -2.747 1.980 1.00 96.12 145 VAL A C 1
ATOM 1204 O O . VAL A 1 145 ? -4.114 -1.525 1.963 1.00 96.12 145 VAL A O 1
ATOM 1207 N N . ALA A 1 146 ? -4.972 -3.378 2.909 1.00 96.12 146 ALA A N 1
ATOM 1208 C CA . ALA A 1 146 ? -5.717 -2.659 3.942 1.00 96.12 146 ALA A CA 1
ATOM 1209 C C . ALA A 1 146 ? -4.795 -1.813 4.826 1.00 96.12 146 ALA A C 1
ATOM 1211 O O . ALA A 1 146 ? -5.093 -0.652 5.096 1.00 96.12 146 ALA A O 1
ATOM 1212 N N . ARG A 1 147 ? -3.650 -2.371 5.248 1.00 96.00 147 ARG A N 1
ATOM 1213 C CA . ARG A 1 147 ? -2.664 -1.653 6.064 1.00 96.00 147 ARG A CA 1
ATOM 1214 C C . ARG A 1 147 ? -2.175 -0.400 5.344 1.00 96.00 147 ARG A C 1
ATOM 1216 O O . ARG A 1 147 ? -2.263 0.685 5.909 1.00 96.00 147 ARG A O 1
ATOM 1223 N N . LEU A 1 148 ? -1.746 -0.528 4.087 1.00 97.19 148 LEU A N 1
ATOM 1224 C CA . LEU A 1 148 ? -1.270 0.617 3.313 1.00 97.19 148 LEU A CA 1
ATOM 1225 C C . LEU A 1 148 ? -2.375 1.652 3.060 1.00 97.19 148 LEU A C 1
ATOM 1227 O O . LEU A 1 148 ? -2.119 2.848 3.168 1.00 97.19 148 LEU A O 1
ATOM 1231 N N . ALA A 1 149 ? -3.602 1.223 2.762 1.00 97.50 149 ALA A N 1
ATOM 1232 C CA . ALA A 1 149 ? -4.728 2.137 2.580 1.00 97.50 149 ALA A CA 1
ATOM 1233 C C . ALA A 1 149 ? -5.025 2.938 3.863 1.00 97.50 149 ALA A C 1
ATOM 1235 O O . ALA A 1 149 ? -5.198 4.156 3.806 1.00 97.50 149 ALA A O 1
ATOM 1236 N N . LEU A 1 150 ? -5.007 2.285 5.031 1.00 98.00 150 LEU A N 1
ATOM 1237 C CA . LEU A 1 150 ? -5.168 2.946 6.332 1.00 98.00 150 LEU A CA 1
ATOM 1238 C C . LEU A 1 150 ? -3.997 3.886 6.661 1.00 98.00 150 LEU A C 1
ATOM 1240 O O . LEU A 1 150 ? -4.202 4.955 7.243 1.00 98.00 150 LEU A O 1
ATOM 1244 N N . ASP A 1 151 ? -2.778 3.529 6.256 1.00 97.75 151 ASP A N 1
ATOM 1245 C CA . ASP A 1 151 ? -1.603 4.392 6.389 1.00 97.75 151 ASP A CA 1
ATOM 1246 C C . ASP A 1 151 ? -1.727 5.650 5.526 1.00 97.75 151 ASP A C 1
ATOM 1248 O O . ASP A 1 151 ? -1.427 6.748 5.992 1.00 97.75 151 ASP A O 1
ATOM 1252 N N . ILE A 1 152 ? -2.217 5.510 4.291 1.00 98.12 152 ILE A N 1
ATOM 1253 C CA . ILE A 1 152 ? -2.491 6.634 3.391 1.00 98.12 152 ILE A CA 1
ATOM 1254 C C . ILE A 1 152 ? -3.551 7.552 4.008 1.00 98.12 152 ILE A C 1
ATOM 1256 O O . ILE A 1 152 ? -3.315 8.755 4.105 1.00 98.12 152 ILE A O 1
ATOM 1260 N N . VAL A 1 153 ? -4.673 7.003 4.491 1.00 98.25 153 VAL A N 1
ATOM 1261 C CA . VAL A 1 153 ? -5.719 7.767 5.201 1.00 98.25 153 VAL A CA 1
ATOM 1262 C C . VAL A 1 153 ? -5.126 8.543 6.380 1.00 98.25 153 VAL A C 1
ATOM 1264 O O . VAL A 1 153 ? -5.370 9.743 6.532 1.00 98.25 153 VAL A O 1
ATOM 1267 N N . SER A 1 154 ? -4.280 7.882 7.169 1.00 98.25 154 SER A N 1
ATOM 1268 C CA . SER A 1 154 ? -3.620 8.485 8.327 1.00 98.25 154 SER A CA 1
ATOM 1269 C C . SER A 1 154 ? -2.658 9.605 7.935 1.00 98.25 154 SER A C 1
ATOM 1271 O O . SER A 1 154 ? -2.632 10.650 8.587 1.00 98.25 154 SER A O 1
ATOM 1273 N N . THR A 1 155 ? -1.877 9.417 6.871 1.00 98.00 155 THR A N 1
ATOM 1274 C CA . THR A 1 155 ? -0.973 10.438 6.324 1.00 98.00 155 THR A CA 1
ATOM 1275 C C . THR A 1 155 ? -1.758 11.638 5.816 1.00 98.00 155 THR A C 1
ATOM 1277 O O . THR A 1 155 ? -1.429 12.771 6.163 1.00 98.00 155 THR A O 1
ATOM 1280 N N . MET A 1 156 ? -2.842 11.410 5.074 1.00 97.62 156 MET A N 1
ATOM 1281 C CA . MET A 1 156 ? -3.697 12.488 4.583 1.00 97.62 156 MET A CA 1
ATOM 1282 C C . MET A 1 156 ? -4.221 13.338 5.739 1.00 97.62 156 MET A C 1
ATOM 1284 O O . MET A 1 156 ? -4.039 14.554 5.733 1.00 97.62 156 MET A O 1
ATOM 1288 N N . HIS A 1 157 ? -4.765 12.703 6.779 1.00 96.19 157 HIS A N 1
ATOM 1289 C CA . HIS A 1 157 ? -5.259 13.439 7.934 1.00 96.19 157 HIS A CA 1
ATOM 1290 C C . HIS A 1 157 ? -4.148 14.223 8.653 1.00 96.19 157 HIS A C 1
ATOM 1292 O O . HIS A 1 157 ? -4.310 15.411 8.931 1.00 96.19 157 HIS A O 1
ATOM 1298 N N . LYS A 1 158 ? -3.003 13.586 8.943 1.00 95.81 158 LYS A N 1
ATOM 1299 C CA . LYS A 1 158 ? -1.872 14.226 9.646 1.00 95.81 158 LYS A CA 1
ATOM 1300 C C . LYS A 1 158 ? -1.351 15.465 8.914 1.00 95.81 158 LYS A C 1
ATOM 1302 O O . LYS A 1 158 ? -0.955 16.431 9.561 1.00 95.81 158 LYS A O 1
ATOM 1307 N N . HIS A 1 159 ? -1.387 15.448 7.584 1.00 96.44 159 HIS A N 1
ATOM 1308 C CA . HIS A 1 159 ? -0.959 16.555 6.730 1.00 96.44 159 HIS A CA 1
ATOM 1309 C C . HIS A 1 159 ? -2.097 17.514 6.339 1.00 96.44 159 HIS A C 1
ATOM 1311 O O . HIS A 1 159 ? -1.905 18.349 5.460 1.00 96.44 159 HIS A O 1
ATOM 1317 N N . GLN A 1 160 ? -3.264 17.432 6.995 1.00 95.50 160 GLN A N 1
ATOM 1318 C CA . GLN A 1 160 ? -4.433 18.294 6.740 1.00 95.50 160 GLN A CA 1
ATOM 1319 C C . GLN A 1 160 ? -4.954 18.210 5.294 1.00 95.50 160 GLN A C 1
ATOM 1321 O O . GLN A 1 160 ? -5.587 19.132 4.781 1.00 95.50 160 GLN A O 1
ATOM 1326 N N . ILE A 1 161 ? -4.710 17.080 4.635 1.00 96.06 161 ILE A N 1
ATOM 1327 C CA . ILE A 1 161 ? -5.274 16.746 3.333 1.00 96.06 161 ILE A CA 1
ATOM 1328 C C . ILE A 1 161 ? -6.674 16.182 3.574 1.00 96.06 161 ILE A C 1
ATOM 1330 O O . ILE A 1 161 ? -6.889 15.386 4.488 1.00 96.06 161 ILE A O 1
ATOM 1334 N N . SER A 1 162 ? -7.639 16.591 2.749 1.00 94.56 162 SER A N 1
ATOM 1335 C CA . SER A 1 162 ? -9.016 16.095 2.837 1.00 94.56 162 SER A CA 1
ATOM 1336 C C . SER A 1 162 ? -9.041 14.567 2.772 1.00 94.56 162 SER A C 1
ATOM 1338 O O . SER A 1 162 ? -8.559 13.991 1.800 1.00 94.56 162 SER A O 1
ATOM 1340 N N . VAL A 1 163 ? -9.604 13.928 3.798 1.00 95.56 163 VAL A N 1
ATOM 1341 C CA . VAL A 1 163 ? -9.807 12.475 3.888 1.00 95.56 163 VAL A CA 1
ATOM 1342 C C . VAL A 1 163 ? -11.200 12.135 3.346 1.00 95.56 163 VAL A C 1
ATOM 1344 O O . VAL A 1 163 ? -12.147 12.862 3.662 1.00 95.56 163 VAL A O 1
ATOM 1347 N N . PRO A 1 164 ? -11.362 11.067 2.543 1.00 96.06 164 PRO A N 1
ATOM 1348 C CA . PRO A 1 164 ? -12.683 10.642 2.092 1.00 96.06 164 PRO A CA 1
ATOM 1349 C C . PRO A 1 164 ? -13.542 10.145 3.264 1.00 96.06 164 PRO A C 1
ATOM 1351 O O . PRO A 1 164 ? -13.034 9.581 4.232 1.00 96.06 164 PRO A O 1
ATOM 1354 N N . VAL A 1 165 ? -14.857 10.335 3.157 1.00 95.81 165 VAL A N 1
ATOM 1355 C CA . VAL A 1 165 ? -15.827 9.686 4.048 1.00 95.81 165 VAL A CA 1
ATOM 1356 C C . VAL A 1 165 ? -16.195 8.343 3.436 1.00 95.81 165 VAL A C 1
ATOM 1358 O O . VAL A 1 165 ? -16.577 8.283 2.267 1.00 95.81 165 VAL A O 1
ATOM 1361 N N . PHE A 1 166 ? -16.075 7.276 4.217 1.00 97.94 166 PHE A N 1
ATOM 1362 C CA . PHE A 1 166 ? -16.364 5.918 3.768 1.00 97.94 166 PHE A CA 1
ATOM 1363 C C . PHE A 1 166 ? -17.784 5.511 4.168 1.00 97.94 166 PHE A C 1
ATOM 1365 O O . PHE A 1 166 ? -18.183 5.699 5.315 1.00 97.94 166 PHE A O 1
ATOM 1372 N N . GLU A 1 167 ? -18.543 4.907 3.258 1.00 97.50 167 GLU A N 1
ATOM 1373 C CA . GLU A 1 167 ? -19.811 4.268 3.636 1.00 97.50 167 GLU A CA 1
ATOM 1374 C C . GLU A 1 167 ? -19.527 2.999 4.450 1.00 97.50 167 GLU A C 1
ATOM 1376 O O . GLU A 1 167 ? -20.017 2.829 5.564 1.00 97.50 167 GLU A O 1
ATOM 1381 N N . VAL A 1 168 ? -18.644 2.140 3.937 1.00 97.12 168 VAL A N 1
ATOM 1382 C CA . VAL A 1 168 ? -18.214 0.911 4.605 1.00 97.12 168 VAL A CA 1
ATOM 1383 C C . VAL A 1 168 ? -16.697 0.792 4.550 1.00 97.12 168 VAL A C 1
ATOM 1385 O O . VAL A 1 168 ? -16.076 1.083 3.531 1.00 97.12 168 VAL A O 1
ATOM 1388 N N . VAL A 1 169 ? -16.110 0.337 5.654 1.00 98.12 169 VAL A N 1
ATOM 1389 C CA . VAL A 1 169 ? -14.714 -0.088 5.754 1.00 98.12 169 VAL A CA 1
ATOM 1390 C C . VAL A 1 169 ? -14.704 -1.548 6.201 1.00 98.12 169 VAL A C 1
ATOM 1392 O O . VAL A 1 169 ? -15.106 -1.869 7.321 1.00 98.12 169 VAL A O 1
ATOM 1395 N N . GLN A 1 170 ? -14.278 -2.437 5.309 1.00 97.62 170 GLN A N 1
ATOM 1396 C CA . GLN A 1 170 ? -14.272 -3.882 5.482 1.00 97.62 170 GLN A CA 1
ATOM 1397 C C . GLN A 1 170 ? -12.867 -4.381 5.826 1.00 97.62 170 GLN A C 1
ATOM 1399 O O . GLN A 1 170 ? -11.990 -4.461 4.973 1.00 97.62 170 GLN A O 1
ATOM 1404 N N . LEU A 1 171 ? -12.663 -4.763 7.086 1.00 97.12 171 LEU A N 1
ATOM 1405 C CA . LEU A 1 171 ? -11.385 -5.263 7.602 1.00 97.12 171 LEU A CA 1
ATOM 1406 C C . LEU A 1 171 ? -11.499 -6.672 8.196 1.00 97.12 171 LEU A C 1
ATOM 1408 O O . LEU A 1 171 ? -10.607 -7.099 8.934 1.00 97.12 171 LEU A O 1
ATOM 1412 N N . SER A 1 172 ? -12.594 -7.387 7.926 1.00 92.88 172 SER A N 1
ATOM 1413 C CA . SER A 1 172 ? -12.821 -8.726 8.476 1.00 92.88 172 SER A CA 1
ATOM 1414 C C . SER A 1 172 ? -11.710 -9.701 8.083 1.00 92.88 172 SER A C 1
ATOM 1416 O O . SER A 1 172 ? -11.232 -9.686 6.952 1.00 92.88 172 SER A O 1
ATOM 1418 N N . GLN A 1 173 ? -11.334 -10.582 9.013 1.00 92.12 173 GLN A N 1
ATOM 1419 C CA . GLN A 1 173 ? -10.347 -11.659 8.826 1.00 92.12 173 GLN A CA 1
ATOM 1420 C C . GLN A 1 173 ? -8.906 -11.190 8.547 1.00 92.12 173 GLN A C 1
ATOM 1422 O O . GLN A 1 173 ? -8.047 -11.993 8.175 1.00 92.12 173 GLN A O 1
ATOM 1427 N N . LEU A 1 174 ? -8.607 -9.901 8.738 1.00 94.88 174 LEU A N 1
ATOM 1428 C CA . LEU A 1 174 ? -7.274 -9.348 8.492 1.00 94.88 174 LEU A CA 1
ATOM 1429 C C . LEU A 1 174 ? -6.352 -9.437 9.713 1.00 94.88 174 LEU A C 1
ATOM 1431 O O . LEU A 1 174 ? -6.796 -9.443 10.861 1.00 94.88 174 LEU A O 1
ATOM 1435 N N . LYS A 1 175 ? -5.039 -9.466 9.449 1.00 94.19 175 LYS A N 1
ATOM 1436 C CA . LYS A 1 175 ? -3.976 -9.473 10.465 1.00 94.19 175 LYS A CA 1
ATOM 1437 C C . LYS A 1 175 ? -3.354 -8.088 10.609 1.0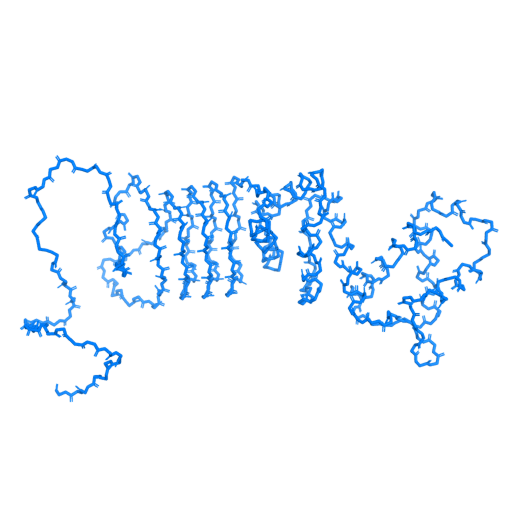0 94.19 175 LYS A C 1
ATOM 1439 O O . LYS A 1 175 ? -2.303 -7.794 10.053 1.00 94.19 175 LYS A O 1
ATOM 1444 N N . LEU A 1 176 ? -4.042 -7.218 11.330 1.00 94.00 176 LEU A N 1
ATOM 1445 C CA . LEU A 1 176 ? -3.724 -5.803 11.482 1.00 94.00 176 LEU A CA 1
ATOM 1446 C C . LEU A 1 176 ? -3.150 -5.503 12.878 1.00 94.00 176 LEU A C 1
ATOM 1448 O O . LEU A 1 176 ? -3.580 -4.571 13.555 1.00 94.00 176 LEU A O 1
ATOM 1452 N N . GLN A 1 177 ? -2.163 -6.285 13.323 1.00 89.12 177 GLN A N 1
ATOM 1453 C CA . GLN A 1 177 ? -1.493 -6.011 14.596 1.00 89.12 177 GLN A CA 1
ATOM 1454 C C . GLN A 1 177 ? -0.599 -4.769 14.496 1.00 89.12 177 GLN A C 1
ATOM 1456 O O . GLN A 1 177 ? 0.009 -4.505 13.449 1.00 89.12 177 GLN A O 1
ATOM 1461 N N . GLU A 1 178 ? -0.510 -4.029 15.603 1.00 90.44 178 GLU A N 1
ATOM 1462 C CA . GLU A 1 178 ? 0.379 -2.871 15.772 1.00 90.44 178 GLU A CA 1
ATOM 1463 C C . GLU A 1 178 ? 0.198 -1.808 14.674 1.00 90.44 178 GLU A C 1
ATOM 1465 O O . GLU A 1 178 ? 1.137 -1.111 14.280 1.00 90.44 178 GLU A O 1
ATOM 1470 N N . ILE A 1 179 ? -1.011 -1.706 14.112 1.00 94.94 179 ILE A N 1
ATOM 1471 C CA . ILE A 1 179 ? -1.340 -0.639 13.169 1.00 94.94 179 ILE A CA 1
ATOM 1472 C C . ILE A 1 179 ? -1.634 0.655 13.918 1.00 94.94 179 ILE A C 1
ATOM 1474 O O . ILE A 1 179 ? -2.092 0.644 15.059 1.00 94.94 179 ILE A O 1
ATOM 1478 N N . THR A 1 180 ? -1.426 1.781 13.246 1.00 94.75 180 THR A N 1
ATOM 1479 C CA . THR A 1 180 ? -1.843 3.093 13.739 1.00 94.75 180 THR A CA 1
ATOM 1480 C C . THR A 1 180 ? -2.759 3.732 12.714 1.00 94.75 180 THR A C 1
ATOM 1482 O O . THR A 1 180 ? -2.338 3.999 11.592 1.00 94.75 180 THR A O 1
ATOM 1485 N N . VAL A 1 181 ? -3.995 4.006 13.112 1.00 96.88 181 VAL A N 1
ATOM 1486 C CA . VAL A 1 181 ? -5.017 4.633 12.279 1.00 96.88 181 VAL A CA 1
ATOM 1487 C C . VAL A 1 181 ? -5.348 6.002 12.846 1.00 96.88 181 VAL A C 1
ATOM 1489 O O . VAL A 1 181 ? -5.711 6.140 14.016 1.00 96.88 181 VAL A O 1
ATOM 1492 N N . PHE A 1 182 ? -5.229 7.027 12.009 1.00 96.19 182 PHE A N 1
ATOM 1493 C CA . PHE A 1 182 ? -5.528 8.404 12.371 1.00 96.19 182 PHE A CA 1
ATOM 1494 C C . PHE A 1 182 ? -6.578 8.985 11.430 1.00 96.19 182 PHE A C 1
ATOM 1496 O O . PHE A 1 182 ? -6.398 8.960 10.215 1.00 96.19 182 PHE A O 1
ATOM 1503 N N . GLY A 1 183 ? -7.658 9.544 11.974 1.00 95.44 183 GLY A N 1
ATOM 1504 C CA . GLY A 1 183 ? -8.582 10.341 11.167 1.00 95.44 183 GLY A CA 1
ATOM 1505 C C . GLY A 1 183 ? -9.524 9.565 10.246 1.00 95.44 183 GLY A C 1
ATOM 1506 O O . GLY A 1 183 ? -10.105 10.175 9.349 1.00 95.44 183 GLY A O 1
ATOM 1507 N N . LEU A 1 184 ? -9.663 8.245 10.425 1.00 97.38 184 LEU A N 1
ATOM 1508 C CA . LEU A 1 184 ? -10.621 7.435 9.668 1.00 97.38 184 LEU A CA 1
ATOM 1509 C C . LEU A 1 184 ? -12.053 7.906 9.955 1.00 97.38 184 LEU A C 1
ATOM 1511 O O . LEU A 1 184 ? -12.444 8.007 11.115 1.00 97.38 184 LEU A O 1
ATOM 1515 N N . ASN A 1 185 ? -12.843 8.143 8.908 1.00 96.31 185 ASN A N 1
ATOM 1516 C CA . ASN A 1 185 ? -14.238 8.559 9.027 1.00 96.31 185 ASN A CA 1
ATOM 1517 C C . ASN A 1 185 ? -15.143 7.656 8.185 1.00 96.31 185 ASN A C 1
ATOM 1519 O O . ASN A 1 185 ? -15.101 7.726 6.957 1.00 96.31 185 ASN A O 1
ATOM 1523 N N . CYS A 1 186 ? -15.953 6.819 8.831 1.00 97.19 186 CYS A N 1
ATOM 1524 C CA . CYS A 1 186 ? -16.824 5.878 8.138 1.00 97.19 186 CYS A CA 1
ATOM 1525 C C . CYS A 1 186 ? -18.218 5.755 8.761 1.00 97.19 186 CYS A C 1
ATOM 1527 O O . CYS A 1 186 ? -18.385 5.898 9.973 1.00 97.19 186 CYS A O 1
ATOM 1529 N N . GLN A 1 187 ? -19.224 5.447 7.938 1.00 95.75 187 GLN A N 1
ATOM 1530 C CA . GLN A 1 187 ? -20.558 5.105 8.435 1.00 95.75 187 GLN A CA 1
ATOM 1531 C C . GLN A 1 187 ? -20.566 3.712 9.052 1.00 95.75 187 GLN A C 1
ATOM 1533 O O . GLN A 1 187 ? -21.155 3.545 10.111 1.00 95.75 187 GLN A O 1
ATOM 1538 N N . ARG A 1 188 ? -19.864 2.737 8.465 1.00 95.06 188 ARG A N 1
ATOM 1539 C CA . ARG A 1 188 ? -19.742 1.385 9.020 1.00 95.06 188 ARG A CA 1
ATOM 1540 C C . ARG A 1 188 ? -18.306 0.871 8.992 1.00 95.06 188 ARG A C 1
ATOM 1542 O O . ARG A 1 188 ? -17.689 0.824 7.933 1.00 95.06 188 ARG A O 1
ATOM 1549 N N . LEU A 1 189 ? -17.808 0.407 10.136 1.00 95.00 189 LEU A N 1
ATOM 1550 C CA . LEU A 1 189 ? -16.548 -0.326 10.257 1.00 95.00 189 LEU A CA 1
ATOM 1551 C C . LEU A 1 189 ? -16.839 -1.788 10.599 1.00 95.00 189 LEU A C 1
ATOM 1553 O O . LEU A 1 189 ? -17.434 -2.072 11.636 1.00 95.00 189 LEU A O 1
ATOM 1557 N N . VAL A 1 190 ? -16.396 -2.714 9.750 1.00 94.00 190 VAL A N 1
ATOM 1558 C CA . VAL A 1 190 ? -16.578 -4.157 9.942 1.00 94.00 190 VAL A CA 1
ATOM 1559 C C . VAL A 1 190 ? -15.224 -4.804 10.208 1.00 94.00 190 VAL A C 1
ATOM 1561 O O . VAL A 1 190 ? -14.362 -4.834 9.334 1.00 94.00 190 VAL A O 1
ATOM 1564 N N . ILE A 1 191 ? -15.028 -5.328 11.417 1.00 88.75 191 ILE A N 1
ATOM 1565 C CA . ILE A 1 191 ? -13.759 -5.918 11.877 1.00 88.75 191 ILE A CA 1
ATOM 1566 C C . ILE A 1 191 ? -13.960 -7.351 12.384 1.00 88.75 191 ILE A C 1
ATOM 1568 O O . ILE A 1 191 ? -13.367 -7.740 13.386 1.00 88.75 191 ILE A O 1
ATOM 1572 N N . ASN A 1 192 ? -14.820 -8.147 11.746 1.00 84.19 192 ASN A N 1
ATOM 1573 C CA . ASN A 1 192 ? -15.140 -9.499 12.215 1.00 84.19 192 ASN A CA 1
ATOM 1574 C C . ASN A 1 192 ? -13.954 -10.457 12.046 1.00 84.19 192 ASN A C 1
ATOM 1576 O O . ASN A 1 192 ? -13.365 -10.542 10.971 1.00 84.19 192 ASN A O 1
ATOM 1580 N N . ALA A 1 193 ? -13.633 -11.220 13.091 1.00 82.25 193 ALA A N 1
ATOM 1581 C CA . ALA A 1 193 ? -12.501 -12.146 13.134 1.00 82.25 193 ALA A CA 1
ATOM 1582 C C . ALA A 1 193 ? -11.158 -11.486 12.754 1.00 82.25 193 ALA A C 1
ATOM 1584 O O . ALA A 1 193 ? -10.290 -12.120 12.158 1.00 82.25 193 ALA A O 1
ATOM 1585 N N . THR A 1 194 ? -11.002 -10.195 13.059 1.00 85.88 194 THR A N 1
ATOM 1586 C CA . THR A 1 194 ? -9.804 -9.409 12.739 1.00 85.88 194 THR A CA 1
ATOM 1587 C C . THR A 1 194 ? -8.838 -9.391 13.919 1.00 85.88 194 THR A C 1
ATOM 1589 O O . THR A 1 194 ? -9.239 -9.185 15.066 1.00 85.88 194 THR A O 1
ATOM 1592 N N . GLU A 1 195 ? -7.546 -9.549 13.641 1.00 84.75 195 GLU A N 1
ATOM 1593 C CA . GLU A 1 195 ? -6.485 -9.390 14.632 1.00 84.75 195 GLU A CA 1
ATOM 1594 C C . GLU A 1 195 ? -6.024 -7.932 14.673 1.00 84.75 195 GLU A C 1
ATOM 1596 O O . GLU A 1 195 ? -5.397 -7.450 13.736 1.00 84.75 195 GLU A O 1
ATOM 1601 N N . LEU A 1 196 ? -6.314 -7.242 15.769 1.00 81.75 196 LEU A N 1
ATOM 1602 C CA . LEU A 1 196 ? -6.011 -5.830 16.013 1.00 81.75 196 LEU A CA 1
ATOM 1603 C C . LEU A 1 196 ? -5.143 -5.637 17.264 1.00 81.75 196 LEU A C 1
ATOM 1605 O O . LEU A 1 196 ? -5.147 -4.568 17.871 1.00 81.75 196 LEU A O 1
ATOM 1609 N N . PHE A 1 197 ? -4.390 -6.668 17.658 1.00 77.56 197 PHE A N 1
ATOM 1610 C CA . PHE A 1 197 ? -3.512 -6.620 18.824 1.00 77.56 197 PHE A CA 1
ATOM 1611 C C . PHE A 1 197 ? -2.608 -5.380 18.802 1.00 77.56 197 PHE A C 1
ATOM 1613 O O . PHE A 1 197 ? -1.957 -5.109 17.793 1.00 77.56 197 PHE A O 1
ATOM 1620 N N . ALA A 1 198 ? -2.562 -4.650 19.918 1.00 77.38 198 ALA A N 1
ATOM 1621 C CA . ALA A 1 198 ? -1.771 -3.433 20.095 1.00 77.38 198 ALA A CA 1
ATOM 1622 C C . ALA A 1 198 ? -2.006 -2.359 19.012 1.00 77.38 198 ALA A C 1
ATOM 1624 O O . ALA A 1 198 ? -1.106 -1.588 18.691 1.00 77.38 198 ALA A O 1
ATOM 1625 N N . SER A 1 199 ? -3.208 -2.311 18.427 1.00 85.44 199 SER A N 1
ATOM 1626 C CA . SER A 1 199 ? -3.561 -1.285 17.443 1.00 85.44 199 SER A CA 1
ATOM 1627 C C . SER A 1 199 ? -3.864 0.064 18.099 1.00 85.44 199 SER A C 1
ATOM 1629 O O . SER A 1 199 ? -4.426 0.134 19.189 1.00 85.44 199 SER A O 1
ATOM 1631 N N . GLU A 1 200 ? -3.535 1.158 17.424 1.00 86.69 200 GLU A N 1
ATOM 1632 C CA . GLU A 1 200 ? -3.832 2.513 17.881 1.00 86.69 200 GLU A CA 1
ATOM 1633 C C . GLU A 1 200 ? -4.792 3.215 16.925 1.00 86.69 200 GLU A C 1
ATOM 1635 O O . GLU A 1 200 ? -4.514 3.343 15.738 1.00 86.69 200 GLU A O 1
ATOM 1640 N N . TRP A 1 201 ? -5.900 3.728 17.450 1.00 88.94 201 TRP A N 1
ATOM 1641 C CA . TRP A 1 201 ? -6.945 4.419 16.702 1.00 88.94 201 TRP A CA 1
ATOM 1642 C C . TRP A 1 201 ? -7.124 5.805 17.301 1.00 88.94 201 TRP A C 1
ATOM 1644 O O . TRP A 1 201 ? -7.432 5.947 18.481 1.00 88.94 201 TRP A O 1
ATOM 1654 N N . THR A 1 202 ? -6.874 6.857 16.530 1.00 87.75 202 THR A N 1
ATOM 1655 C CA . THR A 1 202 ? -6.957 8.230 17.039 1.00 87.75 202 THR A CA 1
ATOM 1656 C C . THR A 1 202 ? -7.767 9.114 16.111 1.00 87.75 202 THR A C 1
ATOM 1658 O O . THR A 1 202 ? -7.585 9.074 14.897 1.00 87.75 202 THR A O 1
ATOM 1661 N N . ALA A 1 203 ? -8.638 9.942 16.692 1.00 89.75 203 ALA A N 1
ATOM 1662 C CA . ALA A 1 203 ? -9.490 10.867 15.947 1.00 89.75 203 ALA A CA 1
ATOM 1663 C C . ALA A 1 203 ? -10.335 10.160 14.872 1.00 89.75 203 ALA A C 1
ATOM 1665 O O . ALA A 1 203 ? -10.510 10.694 13.778 1.00 89.75 203 ALA A O 1
ATOM 1666 N N . VAL A 1 204 ? -10.818 8.944 15.159 1.00 91.06 204 VAL A N 1
ATOM 1667 C CA . VAL A 1 204 ? -11.670 8.203 14.222 1.00 91.06 204 VAL A CA 1
ATOM 1668 C C . VAL A 1 204 ? -13.147 8.451 14.507 1.00 91.06 204 VAL A C 1
ATOM 1670 O O . VAL A 1 204 ? -13.558 8.530 15.664 1.00 91.06 204 VAL A O 1
ATOM 1673 N N . THR A 1 205 ? -13.946 8.555 13.451 1.00 89.50 205 THR A N 1
ATOM 1674 C CA . THR A 1 205 ? -15.401 8.711 13.516 1.00 89.50 205 THR A CA 1
ATOM 1675 C C . THR A 1 205 ? -16.052 7.511 12.845 1.00 89.50 205 THR A C 1
ATOM 1677 O O . THR A 1 205 ? -15.783 7.219 11.681 1.00 89.50 205 THR A O 1
ATOM 1680 N N . ILE A 1 206 ? -16.890 6.799 13.593 1.00 88.00 206 ILE A N 1
ATOM 1681 C CA . ILE A 1 206 ? -17.557 5.575 13.156 1.00 88.00 206 ILE A CA 1
ATOM 1682 C C . ILE A 1 206 ? -19.047 5.688 13.483 1.00 88.00 206 ILE A C 1
ATOM 1684 O O . ILE A 1 206 ? -19.425 5.876 14.643 1.00 88.00 206 ILE A O 1
ATOM 1688 N N . GLY A 1 207 ? -19.900 5.561 12.469 1.00 79.50 207 GLY A N 1
ATOM 1689 C CA . GLY A 1 207 ? -21.348 5.457 12.665 1.00 79.50 207 GLY A CA 1
ATOM 1690 C C . GLY A 1 207 ? -21.730 4.130 13.328 1.00 79.50 207 GLY A C 1
ATOM 1691 O O . GLY A 1 207 ? -22.356 4.103 14.379 1.00 79.50 207 GLY A O 1
ATOM 1692 N N . GLU A 1 208 ? -21.292 3.017 12.759 1.00 83.88 208 GLU A N 1
ATOM 1693 C CA . GLU A 1 208 ? -21.641 1.664 13.172 1.00 83.88 208 GLU A CA 1
ATOM 1694 C C . GLU A 1 208 ? -20.385 0.786 13.203 1.00 83.88 208 GLU A C 1
ATOM 1696 O O . GLU A 1 208 ? -19.747 0.556 12.178 1.00 83.88 208 GLU A O 1
ATOM 1701 N N . LEU A 1 209 ? -20.017 0.283 14.379 1.00 82.56 209 LEU A N 1
ATOM 1702 C CA . LEU A 1 209 ? -18.919 -0.662 14.552 1.00 82.56 209 LEU A CA 1
ATOM 1703 C C . LEU A 1 209 ? -19.472 -2.084 14.671 1.00 82.56 209 LEU A C 1
ATOM 1705 O O . LEU A 1 209 ? -20.163 -2.397 15.638 1.00 82.56 209 LEU A O 1
ATOM 1709 N N . GLN A 1 210 ? -19.133 -2.947 13.717 1.00 84.06 210 GLN A N 1
ATOM 1710 C CA . GLN A 1 210 ? -19.450 -4.373 13.738 1.00 84.06 210 GLN A CA 1
ATOM 1711 C C . GLN A 1 210 ? -18.201 -5.173 14.106 1.00 84.06 210 GLN A C 1
ATOM 1713 O O . GLN A 1 210 ? -17.208 -5.162 13.370 1.00 84.06 210 GLN A O 1
ATOM 1718 N N . LEU A 1 211 ? -18.248 -5.867 15.244 1.00 76.19 211 LEU A N 1
ATOM 1719 C CA . LEU A 1 211 ? -17.142 -6.695 15.712 1.00 76.19 211 LEU A CA 1
ATOM 1720 C C . LEU A 1 211 ? -17.637 -8.016 16.296 1.00 76.19 211 LEU A C 1
ATOM 1722 O O . LEU A 1 211 ? -18.481 -8.053 17.187 1.00 76.19 211 LEU A O 1
ATOM 1726 N N . THR A 1 212 ? -17.065 -9.111 15.808 1.00 74.56 212 THR A N 1
ATOM 1727 C CA . THR A 1 212 ? -17.344 -10.472 16.273 1.00 74.56 212 THR A CA 1
ATOM 1728 C C . THR A 1 212 ? -16.055 -11.272 16.246 1.00 74.56 212 THR A C 1
ATOM 1730 O O . THR A 1 212 ? -15.401 -11.328 15.210 1.00 74.56 212 THR A O 1
ATOM 1733 N N . ALA A 1 213 ? -15.698 -11.910 17.364 1.00 73.00 213 ALA A N 1
ATOM 1734 C CA . ALA A 1 213 ? -14.506 -12.761 17.484 1.00 73.00 213 ALA A CA 1
ATOM 1735 C C . ALA A 1 213 ? -13.173 -12.082 17.084 1.00 73.00 213 ALA A C 1
ATOM 1737 O O . ALA A 1 213 ? -12.258 -12.746 16.605 1.00 73.00 213 ALA A O 1
ATOM 1738 N N . SER A 1 214 ? -13.062 -10.765 17.266 1.00 70.75 214 SER A N 1
ATOM 1739 C CA . SER A 1 214 ? -11.879 -9.967 16.914 1.00 70.75 214 SER A CA 1
ATOM 1740 C C . SER A 1 214 ? -10.931 -9.825 18.104 1.00 70.75 214 SER A C 1
ATOM 1742 O O . SER A 1 214 ? -11.373 -9.630 19.237 1.00 70.75 214 SER A O 1
ATOM 1744 N N . ASN A 1 215 ? -9.623 -9.862 17.860 1.00 71.81 215 ASN A N 1
ATOM 1745 C CA . ASN A 1 215 ? -8.625 -9.666 18.906 1.00 71.81 215 ASN A CA 1
ATOM 1746 C C . ASN A 1 215 ? -8.240 -8.189 19.019 1.00 71.81 215 ASN A C 1
ATOM 1748 O O . ASN A 1 215 ? -7.433 -7.694 18.241 1.00 71.81 215 ASN A O 1
ATOM 1752 N N . LEU A 1 216 ? -8.782 -7.499 20.019 1.00 69.12 216 LEU A N 1
ATOM 1753 C CA . LEU A 1 216 ? -8.486 -6.089 20.299 1.00 69.12 216 LEU A CA 1
ATOM 1754 C C . LEU A 1 216 ? -7.514 -5.904 21.476 1.00 69.12 216 LEU A C 1
ATOM 1756 O O . LEU A 1 216 ? -7.369 -4.790 21.978 1.00 69.12 216 LEU A O 1
ATOM 1760 N N . ASN A 1 217 ? -6.833 -6.958 21.934 1.00 64.62 217 ASN A N 1
ATOM 1761 C CA . ASN A 1 217 ? -5.972 -6.878 23.114 1.00 64.62 217 ASN A CA 1
ATOM 1762 C C . ASN A 1 217 ? -4.844 -5.840 22.934 1.00 64.62 217 ASN A C 1
ATOM 1764 O O . ASN A 1 217 ? -4.188 -5.793 21.900 1.00 64.62 217 ASN A O 1
ATOM 1768 N N . LYS A 1 218 ? -4.625 -5.005 23.948 1.00 67.38 218 LYS A N 1
ATOM 1769 C CA . LYS A 1 218 ? -3.742 -3.830 23.985 1.00 67.38 218 LYS A CA 1
ATOM 1770 C C . LYS A 1 218 ? -4.079 -2.726 22.983 1.00 67.38 218 LYS A C 1
ATOM 1772 O O . LYS A 1 218 ? -3.259 -1.833 22.791 1.00 67.38 218 LYS A O 1
ATOM 1777 N N . SER A 1 219 ? -5.256 -2.751 22.359 1.00 70.25 219 SER A N 1
ATOM 1778 C CA . SER A 1 219 ? -5.639 -1.671 21.447 1.00 70.25 219 SER A CA 1
ATOM 1779 C C . SER A 1 219 ? -5.934 -0.386 22.213 1.00 70.25 219 SER A C 1
ATOM 1781 O O . SER A 1 219 ? -6.490 -0.419 23.312 1.00 70.25 219 SER A O 1
ATOM 1783 N N . ILE A 1 220 ? -5.605 0.760 21.629 1.00 74.25 220 ILE A N 1
ATOM 1784 C CA . ILE A 1 220 ? -5.818 2.070 22.236 1.00 74.25 220 ILE A CA 1
ATOM 1785 C C . ILE A 1 220 ? -6.651 2.928 21.297 1.00 74.25 220 ILE A C 1
ATOM 1787 O O . ILE A 1 220 ? -6.288 3.111 20.140 1.00 74.25 220 ILE A O 1
ATOM 1791 N N . TRP A 1 221 ? -7.742 3.491 21.809 1.00 80.75 221 TRP A N 1
ATOM 1792 C CA . TRP A 1 221 ? -8.617 4.387 21.063 1.00 80.75 221 TRP A CA 1
ATOM 1793 C C . TRP A 1 221 ? -8.655 5.750 21.749 1.00 80.75 221 TRP A C 1
ATOM 1795 O O . TRP A 1 221 ? -8.969 5.859 22.937 1.00 80.75 221 TRP A O 1
ATOM 1805 N N . ARG A 1 222 ? -8.301 6.805 21.011 1.00 78.12 222 ARG A N 1
ATOM 1806 C CA . ARG A 1 222 ? -8.169 8.171 21.533 1.00 78.12 222 ARG A CA 1
ATOM 1807 C C . ARG A 1 222 ? -8.999 9.146 20.717 1.00 78.12 222 ARG A C 1
ATOM 1809 O O . ARG A 1 222 ? -9.000 9.070 19.490 1.00 78.12 222 ARG A O 1
ATOM 1816 N N . HIS A 1 223 ? -9.676 10.086 21.372 1.00 79.69 223 HIS A N 1
ATOM 1817 C CA . HIS A 1 223 ? -10.414 11.164 20.691 1.00 79.69 223 HIS A CA 1
ATOM 1818 C C . HIS A 1 223 ? -11.392 10.667 19.613 1.00 79.69 223 HIS A C 1
ATOM 1820 O O . HIS A 1 223 ? -11.576 11.322 18.591 1.00 79.69 223 HIS A O 1
ATOM 1826 N N . SER A 1 224 ? -11.948 9.470 19.791 1.00 77.50 224 SER A N 1
ATOM 1827 C CA . SER A 1 224 ? -12.724 8.787 18.757 1.00 77.50 224 SER A CA 1
ATOM 1828 C C . SER A 1 224 ? -14.213 8.821 19.080 1.00 77.50 224 SER A C 1
ATOM 1830 O O . SER A 1 224 ? -14.610 8.879 20.247 1.00 77.50 224 SER A O 1
ATOM 1832 N N . GLN A 1 225 ? -15.039 8.810 18.042 1.00 76.31 225 GLN A N 1
ATOM 1833 C CA . GLN A 1 225 ? -16.493 8.850 18.136 1.00 76.31 225 GLN A CA 1
ATOM 1834 C C . GLN A 1 225 ? -17.061 7.574 17.529 1.00 76.31 225 GLN A C 1
ATOM 1836 O O . GLN A 1 225 ? -16.832 7.305 16.353 1.00 76.31 225 GLN A O 1
ATOM 1841 N N . ILE A 1 226 ? -17.802 6.805 18.323 1.00 76.31 226 ILE A N 1
ATOM 1842 C CA . ILE A 1 226 ? -18.487 5.591 17.868 1.00 76.31 226 ILE A CA 1
ATOM 1843 C C . ILE A 1 226 ? -19.958 5.739 18.238 1.00 76.31 226 ILE A C 1
ATOM 1845 O O . ILE A 1 226 ? -20.286 5.847 19.422 1.00 76.31 226 ILE A O 1
ATOM 1849 N N . GLN A 1 227 ? -20.846 5.788 17.243 1.00 72.69 227 GLN A N 1
ATOM 1850 C CA . GLN A 1 227 ? -22.275 5.955 17.522 1.00 72.69 227 GLN A CA 1
ATOM 1851 C C . GLN A 1 227 ? -22.876 4.609 17.946 1.00 72.69 227 GLN A C 1
ATOM 1853 O O . GLN A 1 227 ? -23.274 4.446 19.093 1.00 72.69 227 GLN A O 1
ATOM 1858 N N . THR A 1 228 ? -22.846 3.606 17.073 1.00 68.38 228 THR A N 1
ATOM 1859 C CA . THR A 1 228 ? -23.475 2.298 17.310 1.00 68.38 228 THR A CA 1
ATOM 1860 C C . THR A 1 228 ? -22.434 1.185 17.367 1.00 68.38 228 THR A C 1
ATOM 1862 O O . THR A 1 228 ? -21.470 1.193 16.605 1.00 68.38 228 THR A O 1
ATOM 1865 N N . LEU A 1 229 ? -22.636 0.210 18.256 1.00 70.25 229 LEU A N 1
ATOM 1866 C CA . LEU A 1 229 ? -21.805 -0.987 18.389 1.00 70.25 229 LEU A CA 1
ATOM 1867 C C . LEU A 1 229 ? -22.677 -2.239 18.240 1.00 70.25 229 LEU A C 1
ATOM 1869 O O . LEU A 1 229 ? -23.627 -2.413 19.000 1.00 70.25 229 LEU A O 1
ATOM 1873 N N . HIS A 1 230 ? -22.315 -3.119 17.309 1.00 69.56 230 HIS A N 1
ATOM 1874 C CA . HIS A 1 230 ? -22.906 -4.442 17.129 1.00 69.56 230 HIS A CA 1
ATOM 1875 C C . HIS A 1 230 ? -21.860 -5.517 17.427 1.00 69.56 230 HIS A C 1
ATOM 1877 O O . HIS A 1 230 ? -20.817 -5.581 16.770 1.00 69.56 230 HIS A O 1
ATOM 1883 N N . SER A 1 231 ? -22.155 -6.372 18.406 1.00 62.47 231 SER A N 1
ATOM 1884 C CA . SER A 1 231 ? -21.354 -7.555 18.708 1.00 62.47 231 SER A CA 1
ATOM 1885 C C . SER A 1 231 ? -22.242 -8.765 18.995 1.00 62.47 231 SER A C 1
ATOM 1887 O O . SER A 1 231 ? -23.201 -8.682 19.758 1.00 62.47 231 SER A O 1
ATOM 1889 N N . ASP A 1 232 ? -21.910 -9.916 18.405 1.00 48.44 232 ASP A N 1
ATOM 1890 C CA . ASP A 1 232 ? -22.644 -11.179 18.595 1.00 48.44 232 ASP A CA 1
ATOM 1891 C C . ASP A 1 232 ? -22.255 -11.905 19.902 1.00 48.44 232 ASP A C 1
ATOM 1893 O O . ASP A 1 232 ? -22.242 -13.138 19.980 1.00 48.44 232 ASP A O 1
ATOM 1897 N N . PHE A 1 233 ? -21.907 -11.165 20.961 1.00 42.84 233 PHE A N 1
ATOM 1898 C CA . PHE A 1 233 ? -21.482 -11.766 22.225 1.00 42.84 233 PHE A CA 1
ATOM 1899 C C . PHE A 1 233 ? -22.668 -12.439 22.939 1.00 42.84 233 PHE A C 1
ATOM 1901 O O . PHE A 1 233 ? -23.404 -11.816 23.697 1.00 42.84 233 PHE A O 1
ATOM 1908 N N . LYS A 1 234 ? -22.865 -13.742 22.709 1.00 33.66 234 LYS A N 1
ATOM 1909 C CA . LYS A 1 234 ? -23.817 -14.568 23.468 1.00 33.66 234 LYS A CA 1
ATOM 1910 C C . LYS A 1 234 ? -23.141 -15.116 24.725 1.00 33.66 234 LYS A C 1
ATOM 1912 O O . LYS A 1 234 ? -22.558 -16.200 24.688 1.00 33.66 234 LYS A O 1
ATOM 1917 N N . ALA A 1 235 ? -23.231 -14.397 25.842 1.00 32.66 235 ALA A N 1
ATOM 1918 C CA . ALA A 1 235 ? -22.884 -14.960 27.147 1.00 32.66 235 ALA A CA 1
ATOM 1919 C C . ALA A 1 235 ? -23.829 -16.136 27.473 1.00 32.66 235 ALA A C 1
ATOM 1921 O O . ALA A 1 235 ? -25.049 -15.999 27.361 1.00 32.66 235 ALA A O 1
ATOM 1922 N N . LYS A 1 236 ? -23.298 -17.302 27.873 1.00 27.41 236 LYS A N 1
ATOM 1923 C CA . LYS A 1 236 ? -24.125 -18.340 28.513 1.00 27.41 236 LYS A CA 1
ATOM 1924 C C . LYS A 1 236 ? -24.310 -17.966 29.995 1.00 27.41 236 LYS A C 1
ATOM 1926 O O . LYS A 1 236 ? -23.360 -17.472 30.598 1.00 27.41 236 LYS A O 1
ATOM 1931 N N . PRO A 1 237 ? -25.480 -18.228 30.606 1.00 28.83 237 PRO A N 1
ATOM 1932 C CA . PRO A 1 237 ? -25.756 -17.840 31.995 1.00 28.83 237 PRO A CA 1
ATOM 1933 C C . PRO A 1 237 ? -24.781 -18.430 33.032 1.00 28.83 237 PRO A C 1
ATOM 1935 O O . PRO A 1 237 ? -24.559 -17.799 34.056 1.00 28.83 237 PRO A O 1
ATOM 1938 N N . ASP A 1 238 ? -24.133 -19.563 32.729 1.00 26.17 238 ASP A N 1
ATOM 1939 C CA . ASP A 1 238 ? -23.178 -20.241 33.626 1.00 26.17 238 ASP A CA 1
ATOM 1940 C C . ASP A 1 238 ? -21.738 -20.291 33.085 1.00 26.17 238 ASP A C 1
ATOM 1942 O O . ASP A 1 238 ? -20.888 -21.021 33.601 1.00 26.17 238 ASP A O 1
ATOM 1946 N N . SER A 1 239 ? -21.425 -19.546 32.020 1.00 24.94 239 SER A N 1
ATOM 1947 C CA . SER A 1 239 ? -20.022 -19.386 31.632 1.00 24.94 239 SER A CA 1
ATOM 1948 C C . SER A 1 239 ? -19.347 -18.444 32.619 1.00 24.94 239 SER A C 1
ATOM 1950 O O . SER A 1 239 ? -19.627 -17.248 32.620 1.00 24.94 239 SER A O 1
ATOM 1952 N N . VAL A 1 240 ? -18.428 -18.979 33.428 1.00 22.83 240 VAL A N 1
ATOM 1953 C CA . VAL A 1 240 ? -17.403 -18.172 34.094 1.00 22.83 240 VAL A CA 1
ATOM 1954 C C . VAL A 1 240 ? -16.762 -17.317 33.005 1.00 22.83 240 VAL A C 1
ATOM 1956 O O . VAL A 1 240 ? -16.123 -17.846 32.094 1.00 22.83 240 VAL A O 1
ATOM 1959 N N . LEU A 1 241 ? -16.975 -16.003 33.070 1.00 26.86 241 LEU A N 1
ATOM 1960 C CA . LEU A 1 241 ? -16.239 -15.023 32.286 1.00 26.86 241 LEU A CA 1
ATOM 1961 C C . LEU A 1 241 ? -14.790 -15.041 32.784 1.00 26.86 241 LEU A C 1
ATOM 1963 O O . LEU A 1 241 ? -14.328 -14.126 33.455 1.00 26.86 241 LEU A O 1
ATOM 1967 N N . THR A 1 242 ? -14.032 -16.083 32.443 1.00 25.25 242 THR A N 1
ATOM 1968 C CA . THR A 1 242 ? -12.606 -15.885 32.234 1.00 25.25 242 THR A CA 1
ATOM 1969 C C . THR A 1 242 ? -12.536 -15.026 30.987 1.00 25.25 242 THR A C 1
ATOM 1971 O O . THR A 1 242 ? -12.518 -15.538 29.865 1.00 25.25 242 THR A O 1
ATOM 1974 N N . SER A 1 243 ? -12.609 -13.707 31.175 1.00 32.47 243 SER A N 1
ATOM 1975 C CA . SER A 1 243 ? -12.187 -12.781 30.146 1.00 32.47 243 SER A CA 1
ATOM 1976 C C . SER A 1 243 ? -10.800 -13.256 29.732 1.00 32.47 243 SER A C 1
ATOM 1978 O O . SER A 1 243 ? -9.854 -13.289 30.519 1.00 32.47 243 SER A O 1
ATOM 1980 N N . GLY A 1 244 ? -10.680 -13.734 28.502 1.00 29.19 244 GLY A N 1
ATOM 1981 C CA . GLY A 1 244 ? -9.378 -13.922 27.896 1.00 29.19 244 GLY A CA 1
ATOM 1982 C C . GLY A 1 244 ? -8.780 -12.545 27.642 1.00 29.19 244 GLY A C 1
ATOM 1983 O O . GLY A 1 244 ? -8.711 -12.141 26.498 1.00 29.19 244 GLY A O 1
ATOM 1984 N N . LEU A 1 245 ? -8.428 -11.802 28.698 1.00 32.91 245 LEU A N 1
ATOM 1985 C CA . LEU A 1 245 ? -7.500 -10.669 28.706 1.00 32.91 245 LEU A CA 1
ATOM 1986 C C . LEU A 1 245 ? -7.614 -9.709 27.501 1.00 32.91 245 LEU A C 1
ATOM 1988 O O . LEU A 1 245 ? -6.603 -9.347 26.904 1.00 32.91 245 LEU A O 1
ATOM 1992 N N . TYR A 1 246 ? -8.816 -9.266 27.131 1.00 40.72 246 TYR A N 1
ATOM 1993 C CA . TYR A 1 246 ? -8.984 -8.213 26.124 1.00 40.72 246 TYR A CA 1
ATOM 1994 C C . TYR A 1 246 ? -8.950 -6.848 26.814 1.00 40.72 246 TYR A C 1
ATOM 1996 O O . TYR A 1 246 ? -9.980 -6.240 27.091 1.00 40.72 246 TYR A O 1
ATOM 2004 N N . GLN A 1 247 ? -7.746 -6.383 27.148 1.00 42.22 247 GLN A N 1
ATOM 2005 C CA . GLN A 1 247 ? -7.546 -5.010 27.603 1.00 42.22 247 GLN A CA 1
ATOM 2006 C C . GLN A 1 247 ? -7.504 -4.094 26.386 1.00 42.22 247 GLN A C 1
ATOM 2008 O O . GLN A 1 247 ? -6.685 -4.288 25.498 1.00 42.22 247 GLN A O 1
ATOM 2013 N N . TRP A 1 248 ? -8.352 -3.081 26.349 1.00 49.56 248 TRP A N 1
ATOM 2014 C CA . TRP A 1 248 ? -8.252 -1.984 25.397 1.00 49.56 248 TRP A CA 1
ATOM 2015 C C . TRP A 1 248 ? -8.544 -0.685 26.127 1.00 49.56 248 TRP A C 1
ATOM 2017 O O . TRP A 1 248 ? -9.399 -0.630 27.012 1.00 49.56 248 TRP A O 1
ATOM 2027 N N . THR A 1 249 ? -7.773 0.343 25.803 1.00 40.44 249 THR A N 1
ATOM 2028 C CA . THR A 1 249 ? -7.790 1.608 26.534 1.00 40.44 249 THR A CA 1
ATOM 2029 C C . THR A 1 249 ? -8.547 2.638 25.721 1.00 40.44 249 THR A C 1
ATOM 2031 O O . THR A 1 249 ? -8.162 2.954 24.596 1.00 40.44 249 THR A O 1
ATOM 2034 N N . LEU A 1 250 ? -9.606 3.189 26.307 1.00 50.94 250 LEU A N 1
ATOM 2035 C CA . LEU A 1 250 ? -10.367 4.293 25.737 1.00 50.94 250 LEU A CA 1
ATOM 2036 C C . LEU A 1 250 ? -9.959 5.589 26.434 1.00 50.94 250 LEU A C 1
ATOM 2038 O O . LEU A 1 250 ? -9.979 5.677 27.660 1.00 50.94 250 LEU A O 1
ATOM 2042 N N . THR A 1 251 ? -9.594 6.615 25.672 1.00 40.34 251 THR A N 1
ATOM 2043 C CA . THR A 1 251 ? -9.241 7.929 26.225 1.00 40.34 251 THR A CA 1
ATOM 2044 C C . THR A 1 251 ? -9.962 9.020 25.449 1.00 40.34 251 THR A C 1
ATOM 2046 O O . THR A 1 251 ? -9.829 9.111 24.231 1.00 40.34 251 THR A O 1
ATOM 2049 N N . GLN A 1 252 ? -10.746 9.849 26.147 1.00 46.38 252 GLN A N 1
ATOM 2050 C CA . GLN A 1 252 ? -11.458 10.991 25.549 1.00 46.38 252 GLN A CA 1
ATOM 2051 C C . GLN A 1 252 ? -12.340 10.598 24.343 1.00 46.38 252 GLN A C 1
ATOM 2053 O O . GLN A 1 252 ? -12.415 11.323 23.354 1.00 46.38 252 GLN A O 1
ATOM 2058 N N . CYS A 1 253 ? -12.984 9.430 24.409 1.00 48.62 253 CYS A N 1
ATOM 2059 C CA . CYS A 1 253 ? -13.901 8.945 23.376 1.00 48.62 253 CYS A CA 1
ATOM 2060 C C . CYS A 1 253 ? -15.355 9.320 23.700 1.00 48.62 253 CYS A C 1
ATOM 2062 O O . CYS A 1 253 ? -15.724 9.444 24.868 1.00 48.62 253 CYS A O 1
ATOM 2064 N N . GLN A 1 254 ? -16.181 9.490 22.667 1.00 47.62 254 GLN A N 1
ATOM 2065 C CA . GLN A 1 254 ? -17.621 9.722 22.801 1.00 47.62 254 GLN A CA 1
ATOM 2066 C C . GLN A 1 254 ? -18.387 8.518 22.252 1.00 47.62 254 GLN A C 1
ATOM 2068 O O . GLN A 1 254 ? -18.133 8.084 21.127 1.00 47.62 254 GLN A O 1
ATOM 2073 N N . PHE A 1 255 ? -19.342 8.020 23.037 1.00 49.81 255 PHE A N 1
ATOM 2074 C CA . PHE A 1 255 ? -20.217 6.914 22.659 1.00 49.81 255 PHE A CA 1
ATOM 2075 C C . PHE A 1 255 ? -21.679 7.348 22.726 1.00 49.81 255 PHE A C 1
ATOM 2077 O O . PHE A 1 255 ? -22.079 7.999 23.695 1.00 49.81 255 PHE A O 1
ATOM 2084 N N . LEU A 1 256 ? -22.474 6.988 21.715 1.00 37.84 256 LEU A N 1
ATOM 2085 C CA . LEU A 1 256 ? -23.903 7.311 21.652 1.00 37.84 256 LEU A CA 1
ATOM 2086 C C . LEU A 1 256 ? -24.740 6.058 21.366 1.00 37.84 256 LEU A C 1
ATOM 2088 O O . LEU A 1 256 ? -25.253 5.873 20.269 1.00 37.84 256 LEU A O 1
ATOM 2092 N N . PHE A 1 257 ? -24.917 5.207 22.371 1.00 42.25 257 PHE A N 1
ATOM 2093 C CA . PHE A 1 257 ? -25.692 3.978 22.210 1.00 42.25 257 PHE A CA 1
ATOM 2094 C C . PHE A 1 257 ? -27.204 4.264 22.179 1.00 42.25 257 PHE A C 1
ATOM 2096 O O . PHE A 1 257 ? -27.749 4.824 23.130 1.00 42.25 257 PHE A O 1
ATOM 2103 N N . GLN A 1 258 ? -27.896 3.856 21.107 1.00 36.03 258 GLN A N 1
ATOM 2104 C CA . GLN A 1 258 ? -29.363 3.958 21.004 1.00 36.03 258 GLN A CA 1
ATOM 2105 C C . GLN A 1 258 ? -30.117 2.825 21.726 1.00 36.03 258 GLN A C 1
ATOM 2107 O O . GLN A 1 258 ? -31.279 3.014 22.076 1.00 36.03 258 GLN A O 1
ATOM 2112 N N . TYR A 1 259 ? -29.473 1.679 21.986 1.00 40.47 259 TYR A N 1
ATOM 2113 C CA . TYR A 1 259 ? -30.087 0.518 22.645 1.00 40.47 259 TYR A CA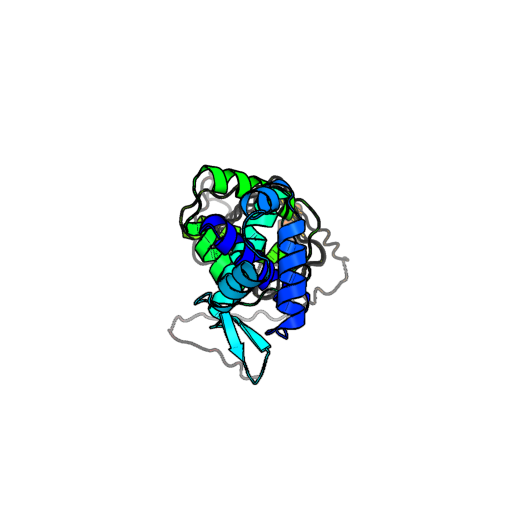 1
ATOM 2114 C C . TYR A 1 259 ? -29.217 0.032 23.818 1.00 40.47 259 TYR A C 1
ATOM 2116 O O . TYR A 1 259 ? -28.041 -0.286 23.657 1.00 40.47 259 TYR A O 1
ATOM 2124 N N . THR A 1 260 ? -29.802 0.025 25.017 1.00 38.25 260 THR A N 1
ATOM 2125 C CA . THR A 1 260 ? -29.153 -0.050 26.342 1.00 38.25 260 THR A CA 1
ATOM 2126 C C . THR A 1 260 ? -28.839 -1.460 26.860 1.00 38.25 260 THR A C 1
ATOM 2128 O O . THR A 1 260 ? -28.376 -1.598 27.987 1.00 38.25 260 THR A O 1
ATOM 2131 N N . GLU A 1 261 ? -29.049 -2.528 26.087 1.00 38.28 261 GLU A N 1
ATOM 2132 C CA . GLU A 1 261 ? -28.834 -3.898 26.598 1.00 38.28 261 GLU A CA 1
ATOM 2133 C C . GLU A 1 261 ? -27.349 -4.303 26.673 1.00 38.28 261 GLU A C 1
ATOM 2135 O O . GLU A 1 261 ? -26.963 -5.109 27.520 1.00 38.28 261 GLU A O 1
ATOM 2140 N N . LEU A 1 262 ? -26.484 -3.681 25.865 1.00 35.78 262 LEU A N 1
ATOM 2141 C CA . LEU A 1 262 ? -25.039 -3.953 25.828 1.00 35.78 262 LEU A CA 1
ATOM 2142 C C . LEU A 1 262 ? -24.250 -3.280 26.963 1.00 35.78 262 LEU A C 1
ATOM 2144 O O . LEU A 1 262 ? -23.165 -3.745 27.314 1.00 35.78 262 LEU A O 1
ATOM 2148 N N . SER A 1 263 ? -24.782 -2.218 27.583 1.00 36.31 263 SER A N 1
ATOM 2149 C CA . SER A 1 263 ? -24.101 -1.550 28.703 1.00 36.31 263 SER A CA 1
ATOM 2150 C C . SER A 1 263 ? -24.076 -2.396 29.978 1.00 36.31 263 SER A C 1
ATOM 2152 O O . SER A 1 263 ? -23.270 -2.127 30.859 1.00 36.31 263 SER A O 1
ATOM 2154 N N . ALA A 1 264 ? -24.954 -3.398 30.085 1.00 34.75 264 ALA A N 1
ATOM 2155 C CA . ALA A 1 264 ? -25.095 -4.242 31.271 1.00 34.75 264 ALA A CA 1
ATOM 2156 C C . ALA A 1 264 ? -24.271 -5.544 31.222 1.00 34.75 264 ALA A C 1
ATOM 2158 O O . ALA A 1 264 ? -24.116 -6.187 32.254 1.00 34.75 264 ALA A O 1
ATOM 2159 N N . GLN A 1 265 ? -23.768 -5.955 30.050 1.00 35.28 265 GLN A N 1
ATOM 2160 C CA . GLN A 1 265 ? -23.111 -7.264 29.858 1.00 35.28 265 GLN A CA 1
ATOM 2161 C C . GLN A 1 265 ? -21.606 -7.183 29.566 1.00 35.28 265 GLN A C 1
ATOM 2163 O O . GLN A 1 265 ? -20.927 -8.207 29.539 1.00 35.28 265 GLN A O 1
ATOM 2168 N N . LEU A 1 266 ? -21.078 -5.978 29.355 1.00 36.56 266 LEU A N 1
ATOM 2169 C CA . LEU A 1 266 ? -19.650 -5.727 29.203 1.00 36.56 266 LEU A CA 1
ATOM 2170 C C . LEU A 1 266 ? -19.140 -5.097 30.500 1.00 36.56 266 LEU A C 1
ATOM 2172 O O . LEU A 1 266 ? -19.520 -3.975 30.827 1.00 36.56 266 LEU A O 1
ATOM 2176 N N . ASP A 1 267 ? -18.279 -5.805 31.234 1.00 33.75 267 ASP A N 1
ATOM 2177 C CA . ASP A 1 267 ? -17.489 -5.210 32.315 1.00 33.75 267 ASP A CA 1
ATOM 2178 C C . ASP A 1 267 ? -16.506 -4.213 31.692 1.00 33.75 267 ASP A C 1
ATOM 2180 O O . ASP A 1 267 ? -15.402 -4.544 31.251 1.00 33.75 267 ASP A O 1
ATOM 2184 N N . TRP A 1 268 ? -16.943 -2.964 31.582 1.00 35.78 268 TRP A N 1
ATOM 2185 C CA . TRP A 1 268 ? -16.102 -1.876 31.127 1.00 35.78 268 TRP A CA 1
ATOM 2186 C C . TRP A 1 268 ? -15.106 -1.510 32.230 1.00 35.78 268 TRP A C 1
ATOM 2188 O O . TRP A 1 268 ? -15.465 -0.884 33.226 1.00 35.78 268 TRP A O 1
ATOM 2198 N N . HIS A 1 269 ? -13.821 -1.790 32.022 1.00 30.66 269 HIS A N 1
ATOM 2199 C CA . HIS A 1 269 ? -12.760 -1.082 32.739 1.00 30.66 269 HIS A CA 1
ATOM 2200 C C . HIS A 1 269 ? -12.563 0.304 32.104 1.00 30.66 269 HIS A C 1
ATOM 2202 O O . HIS A 1 269 ? -11.621 0.539 31.348 1.00 30.66 269 HIS A O 1
ATOM 2208 N N . ILE A 1 270 ? -13.484 1.235 32.373 1.00 29.55 270 ILE A N 1
ATOM 2209 C CA . ILE A 1 270 ? -13.281 2.657 32.070 1.00 29.55 270 ILE A CA 1
ATOM 2210 C C . ILE A 1 270 ? -12.279 3.193 33.092 1.00 29.55 270 ILE A C 1
ATOM 2212 O O . ILE A 1 270 ? -12.614 3.403 34.256 1.00 29.55 270 ILE A O 1
ATOM 2216 N N . TYR A 1 271 ? -11.040 3.426 32.664 1.00 26.23 271 TYR A N 1
ATOM 2217 C CA . TYR A 1 271 ? -10.113 4.255 33.427 1.00 26.23 271 TYR A CA 1
ATOM 2218 C C . TYR A 1 271 ? -10.522 5.718 33.231 1.00 26.23 271 TYR A C 1
ATOM 2220 O O . TYR A 1 271 ? -10.259 6.332 32.197 1.00 26.23 271 TYR A O 1
ATOM 2228 N N . GLU A 1 272 ? -11.241 6.256 34.212 1.00 25.56 272 GLU A N 1
ATOM 2229 C CA . GLU A 1 272 ? -11.728 7.628 34.200 1.00 25.56 272 GLU A CA 1
ATOM 2230 C C . GLU A 1 272 ? -10.578 8.608 34.485 1.00 25.56 272 GLU A C 1
ATOM 2232 O O . GLU A 1 272 ? -10.020 8.652 35.579 1.00 25.56 272 GLU A O 1
ATOM 2237 N N . ALA A 1 273 ? -10.264 9.455 33.507 1.00 24.16 273 ALA A N 1
ATOM 2238 C CA . ALA A 1 273 ? -9.720 10.780 33.774 1.00 24.16 273 ALA A CA 1
ATOM 2239 C C . ALA A 1 273 ? -10.506 11.822 32.961 1.00 24.16 273 ALA A C 1
ATOM 2241 O O . ALA A 1 273 ? -10.081 12.301 31.915 1.00 24.16 273 ALA A O 1
ATOM 2242 N N . GLN A 1 274 ? -11.668 12.141 33.541 1.00 25.25 274 GLN A N 1
ATOM 2243 C CA . GLN A 1 274 ? -12.452 13.383 33.493 1.00 25.25 274 GLN A CA 1
ATOM 2244 C C . GLN A 1 274 ? -13.408 13.657 32.309 1.00 25.25 274 GLN A C 1
ATOM 2246 O O . GLN A 1 274 ? -13.040 13.965 31.179 1.00 25.25 274 GLN A O 1
ATOM 2251 N N . CYS A 1 275 ? -14.690 13.602 32.691 1.00 23.39 275 CYS A N 1
ATOM 2252 C CA . CYS A 1 275 ? -15.940 13.835 31.975 1.00 23.39 275 CYS A CA 1
ATOM 2253 C C . CYS A 1 275 ? -16.133 15.214 31.306 1.00 23.39 275 CYS A C 1
ATOM 2255 O O . CYS A 1 275 ? -15.688 16.245 31.810 1.00 23.39 275 CYS A O 1
ATOM 2257 N N . LYS A 1 276 ? -17.061 15.247 30.332 1.00 22.22 276 LYS A N 1
ATOM 2258 C CA . LYS A 1 276 ? -18.196 16.191 30.385 1.00 22.22 276 LYS A CA 1
ATOM 2259 C C . LYS A 1 276 ? -19.473 15.582 29.791 1.00 22.22 276 LYS A C 1
ATOM 2261 O O . LYS A 1 276 ? -19.697 15.594 28.585 1.00 22.22 276 LYS A O 1
ATOM 2266 N N . VAL A 1 277 ? -20.310 15.063 30.687 1.00 25.27 277 VAL A N 1
ATOM 2267 C CA . VAL A 1 277 ? -21.725 14.751 30.457 1.00 25.27 277 VAL A CA 1
ATOM 2268 C C . VAL A 1 277 ? -22.470 16.078 30.342 1.00 25.27 277 VAL A C 1
ATOM 2270 O O . VAL A 1 277 ? -22.432 16.865 31.286 1.00 25.27 277 VAL A O 1
ATOM 2273 N N . ASN A 1 278 ? -23.149 16.347 29.226 1.00 23.05 278 ASN A N 1
ATOM 2274 C CA . ASN A 1 278 ? -24.045 17.498 29.134 1.00 23.05 278 ASN A CA 1
ATOM 2275 C C . ASN A 1 278 ? -25.501 17.058 28.937 1.00 23.05 278 ASN A C 1
ATOM 2277 O O . ASN A 1 278 ? -25.854 16.451 27.932 1.00 23.05 278 ASN A O 1
ATOM 2281 N N . ALA A 1 279 ? -26.308 17.493 29.912 1.00 26.47 279 ALA A N 1
ATOM 2282 C CA . ALA A 1 279 ? -27.767 17.560 29.984 1.00 26.47 279 ALA A CA 1
ATOM 2283 C C . ALA A 1 279 ? -28.548 16.291 30.387 1.00 26.47 279 ALA A C 1
ATOM 2285 O O . ALA A 1 279 ? -29.310 15.741 29.601 1.00 26.47 279 ALA A O 1
ATOM 2286 N N . VAL A 1 280 ? -28.524 15.962 31.687 1.00 26.78 280 VAL A N 1
ATOM 2287 C CA . VAL A 1 280 ? -29.707 15.399 32.367 1.00 26.78 280 VAL A CA 1
ATOM 2288 C C . VAL A 1 280 ? -30.073 16.301 33.550 1.00 26.78 280 VAL A C 1
ATOM 2290 O O . VAL A 1 280 ? -29.263 16.571 34.434 1.00 26.78 280 VAL A O 1
ATOM 2293 N N . LYS A 1 281 ? -31.298 16.837 33.516 1.00 27.14 281 LYS A N 1
ATOM 2294 C CA . LYS A 1 281 ? -31.866 17.787 34.483 1.00 27.14 281 LYS A CA 1
ATOM 2295 C C . LYS A 1 281 ? -32.490 17.054 35.683 1.00 27.14 281 LYS A C 1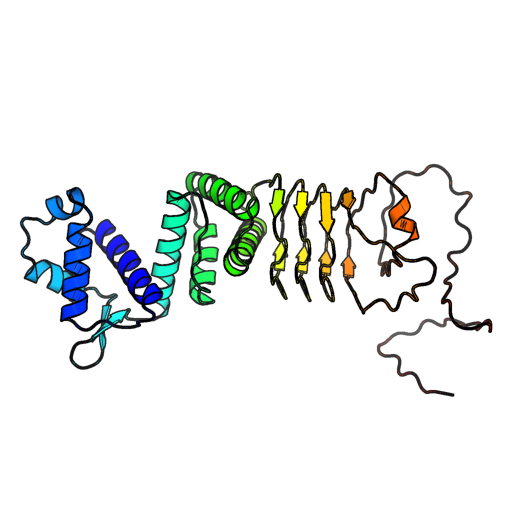
ATOM 2297 O O . LYS A 1 281 ? -33.709 17.010 35.774 1.00 27.14 281 LYS A O 1
ATOM 2302 N N . SER A 1 282 ? -31.695 16.478 36.585 1.00 28.84 282 SER A N 1
ATOM 2303 C CA . SER A 1 282 ? -32.101 16.191 37.981 1.00 28.84 282 SER A CA 1
ATOM 2304 C C . SER A 1 282 ? -30.937 15.569 38.762 1.00 28.84 282 SER A C 1
ATOM 2306 O O . SER A 1 282 ? -30.316 14.622 38.296 1.00 28.84 282 SER A O 1
ATOM 2308 N N . ILE A 1 283 ? -30.648 16.111 39.950 1.00 29.31 283 ILE A N 1
ATOM 2309 C CA . ILE A 1 283 ? -29.465 15.840 40.799 1.00 29.31 283 ILE A CA 1
ATOM 2310 C C . ILE A 1 283 ? -29.803 14.897 41.985 1.00 29.31 283 ILE A C 1
ATOM 2312 O O . ILE A 1 283 ? -29.072 14.812 42.964 1.00 29.31 283 ILE A O 1
ATOM 2316 N N . ALA A 1 284 ? -30.911 14.152 41.933 1.00 28.39 284 ALA A N 1
ATOM 2317 C CA . ALA A 1 284 ? -31.406 13.427 43.112 1.00 28.39 284 ALA A CA 1
ATOM 2318 C C . ALA A 1 284 ? -30.964 11.953 43.266 1.00 28.39 284 ALA A C 1
ATOM 2320 O O . ALA A 1 284 ? -31.192 11.390 44.333 1.00 28.39 284 ALA A O 1
ATOM 2321 N N . GLU A 1 285 ? -30.318 11.317 42.280 1.00 27.70 285 GLU A N 1
ATOM 2322 C CA . GLU A 1 285 ? -30.133 9.845 42.301 1.00 27.70 285 GLU A CA 1
ATOM 2323 C C . GLU A 1 285 ? -28.684 9.334 42.234 1.00 27.70 285 GLU A C 1
ATOM 2325 O O . GLU A 1 285 ? -28.453 8.128 42.216 1.00 27.70 285 GLU A O 1
ATOM 2330 N N . LEU A 1 286 ? -27.673 10.204 42.296 1.00 28.14 286 LEU A N 1
ATOM 2331 C CA . LEU A 1 286 ? -26.276 9.758 42.398 1.00 28.14 286 LEU A CA 1
ATOM 2332 C C . LEU A 1 286 ? -25.901 9.476 43.859 1.00 28.14 286 LEU A C 1
ATOM 2334 O O . LEU A 1 286 ? -25.286 10.299 44.537 1.00 28.14 286 LEU A O 1
ATOM 2338 N N . LYS A 1 287 ? -26.273 8.291 44.355 1.00 26.00 287 LYS A N 1
ATOM 2339 C CA . LYS A 1 287 ? -25.734 7.723 45.597 1.00 26.00 287 LYS A CA 1
ATOM 2340 C C . LYS A 1 287 ? -24.881 6.491 45.291 1.00 26.00 287 LYS A C 1
ATOM 2342 O O . LYS A 1 287 ? -25.402 5.461 44.898 1.00 26.00 287 LYS A O 1
ATOM 2347 N N . VAL A 1 288 ? -23.589 6.626 45.602 1.00 27.88 288 VAL A N 1
ATOM 2348 C CA . VAL A 1 288 ? -22.626 5.550 45.897 1.00 27.88 288 VAL A CA 1
ATOM 2349 C C . VAL A 1 288 ? -22.302 4.625 44.715 1.00 27.88 288 VAL A C 1
ATOM 2351 O O . VAL A 1 288 ? -22.917 3.582 44.527 1.00 27.88 288 VAL A O 1
ATOM 2354 N N . LEU A 1 289 ? -21.244 4.959 43.970 1.00 24.03 289 LEU A N 1
ATOM 2355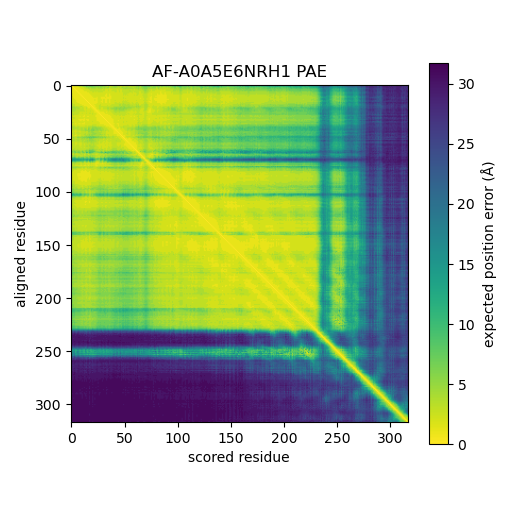 C CA . LEU A 1 289 ? -20.541 3.989 43.126 1.00 24.03 289 LEU A CA 1
ATOM 2356 C C . LEU A 1 289 ? -19.717 3.067 44.037 1.00 24.03 289 LEU A C 1
ATOM 2358 O O . LEU A 1 289 ? -18.598 3.388 44.434 1.00 24.03 289 LEU A O 1
ATOM 2362 N N . GLY A 1 290 ? -20.329 1.954 44.440 1.00 22.61 290 GLY A N 1
ATOM 2363 C CA . GLY A 1 290 ? -19.663 0.851 45.121 1.00 22.61 290 GLY A CA 1
ATOM 2364 C C . GLY A 1 290 ? -19.049 -0.099 44.098 1.00 22.61 290 GLY A C 1
ATOM 2365 O O . GLY A 1 290 ? -19.749 -0.615 43.231 1.00 22.61 290 GLY A O 1
ATOM 2366 N N . PHE A 1 291 ? -17.746 -0.336 44.210 1.00 25.16 291 PHE A N 1
ATOM 2367 C CA . PHE A 1 291 ? -17.061 -1.390 43.472 1.00 25.16 291 PHE A CA 1
ATOM 2368 C C . PHE A 1 291 ? -17.483 -2.751 44.042 1.00 25.16 291 PHE A C 1
ATOM 2370 O O . PHE A 1 291 ? -17.325 -2.990 45.240 1.00 25.16 291 PHE A O 1
ATOM 2377 N N . MET A 1 292 ? -17.998 -3.649 43.201 1.00 22.64 292 MET A N 1
ATOM 2378 C CA . MET A 1 292 ? -18.116 -5.070 43.532 1.00 22.64 292 MET A CA 1
ATOM 2379 C C . MET A 1 292 ? -17.043 -5.838 42.773 1.00 22.64 292 MET A C 1
ATOM 2381 O O . MET A 1 292 ? -17.131 -6.026 41.567 1.00 22.64 292 MET A O 1
ATOM 2385 N N . GLN A 1 293 ? -16.036 -6.298 43.506 1.00 29.67 293 GLN A N 1
ATOM 2386 C CA . GLN A 1 293 ? -15.188 -7.396 43.076 1.00 29.67 293 GLN A CA 1
ATOM 2387 C C . GLN A 1 293 ? -15.910 -8.683 43.494 1.00 29.67 293 GLN A C 1
ATOM 2389 O O . GLN A 1 293 ? -15.989 -8.997 44.681 1.00 29.67 293 GLN A O 1
ATOM 2394 N N . THR A 1 294 ? -16.522 -9.403 42.555 1.00 27.92 294 THR A N 1
ATOM 2395 C CA . THR A 1 294 ? -17.178 -10.678 42.876 1.00 27.92 294 THR A CA 1
ATOM 2396 C C . THR A 1 294 ? -16.119 -11.769 43.023 1.00 27.92 294 THR A C 1
ATOM 2398 O O . THR A 1 294 ? -15.466 -12.126 42.045 1.00 27.92 294 THR A O 1
ATOM 2401 N N . GLY A 1 295 ? -15.943 -12.291 44.243 1.00 31.41 295 GLY A N 1
ATOM 2402 C CA . GLY A 1 295 ? -15.068 -13.442 44.494 1.00 31.41 295 GLY A CA 1
ATOM 2403 C C . GLY A 1 295 ? -14.779 -13.805 45.956 1.00 31.41 295 GLY A C 1
ATOM 2404 O O . GLY A 1 295 ? -14.415 -14.947 46.209 1.00 31.41 295 GLY A O 1
ATOM 2405 N N . HIS A 1 296 ? -14.981 -12.912 46.931 1.00 29.53 296 HIS A N 1
ATOM 2406 C CA . HIS A 1 296 ? -14.752 -13.226 48.350 1.00 29.53 296 HIS A CA 1
ATOM 2407 C C . HIS A 1 296 ? -15.862 -12.653 49.241 1.00 29.53 296 HIS A C 1
ATOM 2409 O O . HIS A 1 296 ? -16.307 -11.525 49.047 1.00 29.53 296 HIS A O 1
ATOM 2415 N N . THR A 1 297 ? -16.327 -13.447 50.210 1.00 31.17 297 THR A N 1
ATOM 2416 C CA . THR A 1 297 ? -17.431 -13.121 51.134 1.00 31.17 297 THR A CA 1
ATOM 2417 C C . THR A 1 297 ? -17.032 -12.246 52.321 1.00 31.17 297 THR A C 1
ATOM 2419 O O . THR A 1 297 ? -17.876 -11.972 53.171 1.00 31.17 297 THR A O 1
ATOM 2422 N N . ASP A 1 298 ? -15.795 -11.755 52.373 1.00 29.59 298 ASP A N 1
ATOM 2423 C CA . ASP A 1 298 ? -15.329 -10.926 53.481 1.00 29.59 298 ASP A CA 1
ATOM 2424 C C . ASP A 1 298 ? -15.196 -9.461 53.055 1.00 29.59 298 ASP A C 1
ATOM 2426 O O . ASP A 1 298 ? -14.511 -9.111 52.093 1.00 29.59 298 ASP A O 1
ATOM 2430 N N . ARG A 1 299 ? -15.897 -8.585 53.785 1.00 26.44 299 ARG A N 1
ATOM 2431 C CA . ARG A 1 299 ? -15.799 -7.129 53.639 1.00 26.44 299 ARG A CA 1
ATOM 2432 C C . ARG A 1 299 ? -14.411 -6.676 54.086 1.00 26.44 299 ARG A C 1
ATOM 2434 O O . ARG A 1 299 ? -14.142 -6.639 55.284 1.00 26.44 299 ARG A O 1
ATOM 2441 N N . PHE A 1 300 ? -13.571 -6.256 53.148 1.00 28.25 300 PHE A N 1
ATOM 2442 C CA . PHE A 1 300 ? -12.338 -5.539 53.468 1.00 28.25 300 PHE A CA 1
ATOM 2443 C C . PHE A 1 300 ? -12.575 -4.025 53.415 1.00 28.25 300 PHE A C 1
ATOM 2445 O O . PHE A 1 300 ? -12.922 -3.464 52.377 1.00 28.25 300 PHE A O 1
ATOM 2452 N N . GLU A 1 301 ? -12.387 -3.350 54.551 1.00 25.00 301 GLU A N 1
ATOM 2453 C CA . GLU A 1 301 ? -12.300 -1.889 54.618 1.00 25.00 301 GLU A CA 1
ATOM 2454 C C . GLU A 1 301 ? -10.875 -1.442 54.258 1.00 25.00 301 GLU A C 1
ATOM 2456 O O . GLU A 1 301 ? -9.969 -1.479 55.091 1.00 25.00 301 GLU A O 1
ATOM 2461 N N . CYS A 1 302 ? -10.658 -0.975 53.027 1.00 26.98 302 CYS A N 1
ATOM 2462 C CA . CYS A 1 302 ? -9.412 -0.294 52.668 1.00 26.98 302 CYS A CA 1
ATOM 2463 C C . CYS A 1 302 ? -9.520 1.207 52.970 1.00 26.98 302 CYS A C 1
ATOM 2465 O O . CYS A 1 302 ? -10.235 1.952 52.299 1.00 26.98 302 CYS A O 1
ATOM 2467 N N . LYS A 1 303 ? -8.774 1.672 53.979 1.00 22.66 303 LYS A N 1
ATOM 2468 C CA . LYS A 1 303 ? -8.573 3.103 54.242 1.00 22.66 303 LYS A CA 1
ATOM 2469 C C . LYS A 1 303 ? -7.566 3.666 53.237 1.00 22.66 303 LYS A C 1
ATOM 2471 O O . LYS A 1 303 ? -6.377 3.375 53.325 1.00 22.66 303 LYS A O 1
ATOM 2476 N N . PHE A 1 304 ? -8.034 4.492 52.306 1.00 25.16 304 PHE A N 1
ATOM 2477 C CA . PHE A 1 304 ? -7.168 5.241 51.395 1.00 25.16 304 PHE A CA 1
ATOM 2478 C C . PHE A 1 304 ? -6.459 6.378 52.144 1.00 25.16 304 PHE A C 1
ATOM 2480 O O . PHE A 1 304 ? -7.110 7.252 52.717 1.00 25.16 304 PHE A O 1
ATOM 2487 N N . GLN A 1 305 ? -5.125 6.404 52.103 1.00 22.75 305 GLN A N 1
ATOM 2488 C CA . GLN A 1 305 ? -4.346 7.620 52.342 1.00 22.75 305 GLN A CA 1
ATOM 2489 C C . GLN A 1 305 ? -3.571 7.986 51.072 1.00 22.75 305 GLN A C 1
ATOM 2491 O O . GLN A 1 305 ? -2.938 7.116 50.474 1.00 22.75 305 GLN A O 1
ATOM 2496 N N . PRO A 1 306 ? -3.593 9.258 50.643 1.00 25.42 306 PRO A N 1
ATOM 2497 C CA . PRO A 1 306 ? -2.946 9.666 49.410 1.00 25.42 306 PRO A CA 1
ATOM 2498 C C . PRO A 1 306 ? -1.476 9.993 49.674 1.00 25.42 306 PRO A C 1
ATOM 2500 O O . PRO A 1 306 ? -1.173 11.032 50.260 1.00 25.42 306 PRO A O 1
ATOM 2503 N N . ARG A 1 307 ? -0.545 9.165 49.189 1.00 22.75 307 ARG A N 1
ATOM 2504 C CA . ARG A 1 307 ? 0.819 9.626 48.898 1.00 22.75 307 ARG A CA 1
ATOM 2505 C C . ARG A 1 307 ? 1.381 8.968 47.638 1.00 22.75 307 ARG A C 1
ATOM 2507 O O . ARG A 1 307 ? 1.526 7.761 47.571 1.00 22.75 307 ARG A O 1
ATOM 2514 N N . TRP A 1 308 ? 1.631 9.841 46.664 1.00 29.39 308 TRP A N 1
ATOM 2515 C CA . TRP A 1 308 ? 2.683 9.875 45.648 1.00 29.39 308 TRP A CA 1
ATOM 2516 C C . TRP A 1 308 ? 3.574 8.632 45.455 1.00 29.39 308 TRP A C 1
ATOM 2518 O O . TRP A 1 308 ? 4.196 8.165 46.400 1.00 29.39 308 TRP A O 1
ATOM 2528 N N . GLN A 1 309 ? 3.752 8.297 44.167 1.00 26.25 309 GLN A N 1
ATOM 2529 C CA . GLN A 1 309 ? 4.782 7.451 43.537 1.00 26.25 309 GLN A CA 1
ATOM 2530 C C . GLN A 1 309 ? 4.564 5.923 43.495 1.00 26.25 309 GLN A C 1
ATOM 2532 O O . GLN A 1 309 ? 4.648 5.235 44.500 1.00 26.25 309 GLN A O 1
ATOM 2537 N N . THR A 1 310 ? 4.333 5.462 42.253 1.00 34.25 310 THR A N 1
ATOM 2538 C CA . THR A 1 310 ? 4.899 4.282 41.557 1.00 34.25 310 THR A CA 1
ATOM 2539 C C . THR A 1 310 ? 5.055 2.955 42.311 1.00 34.25 310 THR A C 1
ATOM 2541 O O . THR A 1 310 ? 5.830 2.847 43.251 1.00 34.25 310 THR A O 1
ATOM 2544 N N . ASP A 1 311 ? 4.405 1.940 41.730 1.00 25.61 311 ASP A N 1
ATOM 2545 C CA . ASP A 1 311 ? 4.526 0.489 41.926 1.00 25.61 311 ASP A CA 1
ATOM 2546 C C . ASP A 1 311 ? 4.000 -0.104 43.245 1.00 25.61 311 ASP A C 1
ATOM 2548 O O . ASP A 1 311 ? 4.554 0.076 44.326 1.00 25.61 311 ASP A O 1
ATOM 2552 N N . CYS A 1 312 ? 2.943 -0.920 43.135 1.00 25.44 312 CYS A N 1
ATOM 2553 C CA . CYS A 1 312 ? 2.511 -1.820 44.203 1.00 25.44 312 CYS A CA 1
ATOM 2554 C C . CYS A 1 312 ? 3.008 -3.245 43.931 1.00 25.44 312 CYS A C 1
ATOM 2556 O O . CYS A 1 312 ? 2.532 -3.925 43.023 1.00 25.44 312 CYS A O 1
ATOM 2558 N N . LEU A 1 313 ? 3.938 -3.702 44.772 1.00 22.75 313 LEU A N 1
ATOM 2559 C CA . LEU A 1 313 ? 4.217 -5.113 45.032 1.00 22.75 313 LEU A CA 1
ATOM 2560 C C . LEU A 1 313 ? 3.139 -5.670 45.975 1.00 22.75 313 LEU A C 1
ATOM 2562 O O . LEU A 1 313 ? 2.914 -5.110 47.048 1.00 22.75 313 LEU A O 1
ATOM 2566 N N . CYS A 1 314 ? 2.522 -6.798 45.624 1.00 25.38 314 CYS A N 1
ATOM 2567 C CA . CYS A 1 314 ? 1.726 -7.579 46.571 1.00 25.38 314 CYS A CA 1
ATOM 2568 C C . CYS A 1 314 ? 2.631 -8.578 47.307 1.00 25.38 314 CYS A C 1
ATOM 2570 O O . CYS A 1 314 ? 3.189 -9.484 46.692 1.00 25.38 314 CYS A O 1
ATOM 2572 N N . LEU A 1 315 ? 2.749 -8.425 48.629 1.00 22.62 315 LEU A N 1
ATOM 2573 C CA . LEU A 1 315 ? 3.222 -9.474 49.534 1.00 22.62 315 LEU A CA 1
ATOM 2574 C C . LEU A 1 315 ? 2.008 -10.257 50.045 1.00 22.62 315 LEU A C 1
ATOM 2576 O O . LEU A 1 315 ? 1.045 -9.657 50.520 1.00 22.62 315 LEU A O 1
ATOM 2580 N N . MET A 1 316 ? 2.065 -11.583 49.918 1.00 25.23 316 MET A N 1
ATOM 2581 C CA . MET A 1 316 ? 1.053 -12.503 50.440 1.00 25.23 316 MET A CA 1
ATOM 2582 C C . MET A 1 316 ? 1.185 -12.641 51.959 1.00 25.23 316 MET A C 1
ATOM 2584 O O . MET A 1 316 ? 2.277 -12.910 52.463 1.00 25.23 316 MET A O 1
ATOM 2588 N N . GLY A 1 317 ? 0.058 -12.498 52.652 1.00 26.41 317 GLY A N 1
ATOM 2589 C CA . GLY A 1 317 ? -0.181 -12.942 54.021 1.00 26.41 317 GLY A CA 1
ATOM 2590 C C . GLY A 1 317 ? -1.543 -13.609 54.070 1.00 26.41 317 GLY A C 1
ATOM 2591 O O . GLY A 1 317 ? -2.460 -13.067 53.415 1.00 26.41 317 GLY A O 1
#

Mean predicted aligned error: 12.64 Å